Protein AF-A0A3P7FCM1-F1 (afdb_monomer_lite)

InterPro domains:
  IPR008565 TtsA-like, Glycoside hydrolase family 108 domain [PF05838] (323-351)
  IPR023346 Lysozyme-like domain superfamily [SSF53955] (318-353)

Secondary structure (DSSP, 8-state):
-GGGGT----SBPPPB---EEE---PEEEETTEEEE-GGGPPB--TT--SSS-----EETT--B-EE-SSTT--EEEEEEE-TTHHHHS--EEEEEEE-SSEEEEEE-TTSPEEEEE--B---S-GGGTS--TTTS----SS----TTS---GGGGGG-STT-BPP-S-EE-------SGGG-PPTT-------TT-B-TT---SHHHHHHHHT-EEE-SS--B---BSPPHHHHHHHHHHHHHHTT---SHHHHHHHHHTS-GGG----EEEEEE-------S------------TT-EEEEEEEE-TTS-EEEPPHHHH--S------TT--S-EEETTEEEE--------

Sequence (353 aa):
MSYILGYRPQVSYASNVSVDLYQLIPTTISASILTPDYNYALVIPENTSLTSATTDATDSQNNKWYEVPYLAQSTIFDRVSNPTSGSDGVPYLLQLKRVPRRFVSRFLSDGTLQLEFGAGISNKTDQNILPNVDNIQLGLVPGISNLYNNYNKASVFFTQEYGLAPGNDITVRYLVGGGIASNVPSNDLTIIDKTTAYFPSGVNNILSTQIINSIASTNPSASSGGRGGDEIEEIRNNALYAYQSQLRAVTRDDYMIRALSLPSDYGSIAKVYVTQDMSRETLKTPTISTLPNVHNPLSLDMYILSYDSNKNLTNASTTLKIAEGGLSNDPNDKGGLTKYGVTLNTWIQNGYD

Foldseek 3Di:
DLVVLVDDWDQWWAWDFDKDKDFDFAWDDDPNDTDTDCLLVKDDDPPQDLDDFDFFKAFPVRDGEEEDQFLQDFWDWDWDADPCCVPQVAGTFIDIDGGLRYWYWDADPVRDIDIGFFDAPAPDAVPVQDPDCVNVPPDDPPDPPCVVPPSPPCSVVNYSGSHYDDPGDMDGTDDDDFAPVSFAAWFPSWDGDLPRMARPSRDDDPVSVVRSVRMTMTGRGTIDGGHGIDDPVRSVVVSNVSSVCVVPDDDQVSVQVVLCPDDCNRPFWDGKGKDFPDQPPPPPDPDDDDPDSPRDSQAMEMETWHADPVRDTDWRGPCSVCSDPPPPPDPPPPQFDDDPRYTYHYPPPPDPD

pLDDT: mean 73.57, std 15.74, range [30.03, 91.06]

Radius of gyration: 27.03 Å; chains: 1; bounding box: 82×67×58 Å

Organism: Wuchereria bancrofti (NCBI:txid6293)

Structure (mmCIF, N/CA/C/O backbone):
data_AF-A0A3P7FCM1-F1
#
_entry.id   AF-A0A3P7FCM1-F1
#
loop_
_atom_site.group_PDB
_atom_site.id
_atom_site.type_symbol
_atom_site.label_atom_id
_atom_site.label_alt_id
_atom_site.label_comp_id
_atom_site.label_asym_id
_atom_site.label_entity_id
_atom_site.label_seq_id
_atom_site.pdbx_PDB_ins_code
_atom_site.Cartn_x
_atom_site.Cartn_y
_atom_site.Cartn_z
_atom_site.occupancy
_atom_site.B_iso_or_equiv
_atom_site.auth_seq_id
_atom_site.auth_comp_id
_atom_site.auth_asym_id
_atom_site.auth_atom_id
_atom_site.pdbx_PDB_model_num
ATOM 1 N N . MET A 1 1 ? -9.285 6.913 22.157 1.00 55.56 1 MET A N 1
ATOM 2 C CA . MET A 1 1 ? -9.639 8.299 21.764 1.00 55.56 1 MET A CA 1
ATOM 3 C C . MET A 1 1 ? -9.023 8.715 20.430 1.00 55.56 1 MET A C 1
ATOM 5 O O . MET A 1 1 ? -9.741 9.313 19.646 1.00 55.56 1 MET A O 1
ATOM 9 N N . SER A 1 2 ? -7.760 8.386 20.124 1.00 56.06 2 SER A N 1
ATOM 10 C CA . SER A 1 2 ? -7.102 8.734 18.843 1.00 56.06 2 SER A CA 1
ATOM 11 C C . SER A 1 2 ? -7.888 8.330 17.588 1.00 56.06 2 SER A C 1
ATOM 13 O O . SER A 1 2 ? -8.026 9.139 16.677 1.00 56.06 2 SER A O 1
ATOM 15 N N . TYR A 1 3 ? -8.491 7.137 17.577 1.00 60.66 3 TYR A N 1
ATOM 16 C CA . TYR A 1 3 ? -9.300 6.663 16.446 1.00 60.66 3 TYR A CA 1
ATOM 17 C C . TYR A 1 3 ? -10.507 7.556 16.121 1.00 60.66 3 TYR A C 1
ATOM 19 O O . TYR A 1 3 ? -10.850 7.709 14.954 1.00 60.66 3 TYR A O 1
ATOM 27 N N . ILE A 1 4 ? -11.125 8.183 17.129 1.00 63.22 4 ILE A N 1
ATOM 28 C CA . ILE A 1 4 ? -12.257 9.111 16.933 1.00 63.22 4 ILE A CA 1
ATOM 29 C C . ILE A 1 4 ? -11.787 10.376 16.205 1.00 63.22 4 ILE A C 1
ATOM 31 O O . ILE A 1 4 ? -12.533 10.974 15.438 1.00 63.22 4 ILE A O 1
ATOM 35 N N . LEU A 1 5 ? -10.526 10.749 16.416 1.00 66.25 5 LEU A N 1
ATOM 36 C CA . LEU A 1 5 ? -9.873 11.883 15.775 1.00 66.25 5 LEU A CA 1
ATOM 37 C C . LEU A 1 5 ? -9.285 11.527 14.397 1.00 66.25 5 LEU A C 1
ATOM 39 O O . LEU A 1 5 ? -8.609 12.347 13.788 1.00 66.25 5 LEU A O 1
ATOM 43 N N . GLY A 1 6 ? -9.525 10.310 13.896 1.00 69.75 6 GLY A N 1
ATOM 44 C CA . GLY A 1 6 ? -9.039 9.854 12.593 1.00 69.75 6 GLY A CA 1
ATOM 45 C C . GLY A 1 6 ? -7.573 9.409 12.569 1.00 69.75 6 GLY A C 1
ATOM 46 O O . GLY A 1 6 ? -7.084 9.026 11.508 1.00 69.75 6 GLY A O 1
ATOM 47 N N . TYR A 1 7 ? -6.871 9.406 13.708 1.00 78.25 7 TYR A N 1
ATOM 48 C CA . TYR A 1 7 ? -5.492 8.918 13.792 1.00 78.25 7 TYR A CA 1
ATOM 49 C C . TYR A 1 7 ? -5.447 7.442 14.184 1.00 78.25 7 TYR A C 1
ATOM 51 O O . TYR A 1 7 ? -5.963 7.052 15.236 1.00 78.25 7 TYR A O 1
ATOM 59 N N . ARG A 1 8 ? -4.795 6.629 13.347 1.00 76.69 8 ARG A N 1
ATOM 60 C CA . ARG A 1 8 ? -4.447 5.239 13.661 1.00 76.69 8 ARG A CA 1
ATOM 61 C C . ARG A 1 8 ? -3.030 5.228 14.262 1.00 76.69 8 ARG A C 1
ATOM 63 O O . ARG A 1 8 ? -2.082 5.409 13.501 1.00 76.69 8 ARG A O 1
ATOM 70 N N . PRO A 1 9 ? -2.868 5.074 15.590 1.00 75.56 9 PRO A N 1
ATOM 71 C CA . PRO A 1 9 ? -1.547 5.034 16.212 1.00 75.56 9 PRO A CA 1
ATOM 72 C C . PRO A 1 9 ? -0.752 3.823 15.731 1.00 75.56 9 PRO A C 1
ATOM 74 O O . PRO A 1 9 ? -1.310 2.737 15.554 1.00 75.56 9 PRO A O 1
ATOM 77 N N . GLN A 1 10 ? 0.554 4.008 15.552 1.00 78.44 10 GLN A N 1
ATOM 78 C CA . GLN A 1 10 ? 1.447 2.901 15.230 1.00 78.44 10 GLN A CA 1
ATOM 79 C C . GLN A 1 10 ? 1.839 2.172 16.518 1.00 78.44 10 GLN A C 1
ATOM 81 O O . GLN A 1 10 ? 2.237 2.793 17.502 1.00 78.44 10 GLN A O 1
ATOM 86 N N . VAL A 1 11 ? 1.713 0.842 16.519 1.00 77.06 11 VAL A N 1
ATOM 87 C CA . VAL A 1 11 ? 2.069 -0.007 17.675 1.00 77.06 11 VAL A CA 1
ATOM 88 C C . VAL A 1 11 ? 3.558 -0.358 17.714 1.00 77.06 11 VAL A C 1
ATOM 90 O O . VAL A 1 11 ? 4.092 -0.686 18.771 1.00 77.06 11 VAL A O 1
ATOM 93 N N . SER A 1 12 ? 4.231 -0.277 16.568 1.00 83.81 12 SER A N 1
ATOM 94 C CA . SER A 1 12 ? 5.653 -0.562 16.407 1.00 83.81 12 SER A CA 1
ATOM 95 C C . SER A 1 12 ? 6.149 -0.010 15.079 1.00 83.81 12 SER A C 1
ATOM 97 O O . SER A 1 12 ? 5.445 -0.101 14.074 1.00 83.81 12 SER A O 1
ATOM 99 N N . TYR A 1 13 ? 7.388 0.463 15.060 1.00 84.94 13 TYR A N 1
ATOM 100 C CA . TYR A 1 13 ? 8.091 0.839 13.841 1.00 84.94 13 TYR A CA 1
ATOM 101 C C . TYR A 1 13 ? 8.943 -0.331 13.355 1.00 84.94 13 TYR A C 1
ATOM 103 O O . TYR A 1 13 ? 9.610 -1.004 14.150 1.00 84.94 13 TYR A O 1
ATOM 111 N N . ALA A 1 14 ? 8.904 -0.578 12.047 1.00 84.25 14 ALA A N 1
ATOM 112 C CA . ALA A 1 14 ? 9.775 -1.544 11.397 1.00 84.25 14 ALA A CA 1
ATOM 113 C C . ALA A 1 14 ? 11.168 -0.941 11.187 1.00 84.25 14 ALA A C 1
ATOM 115 O O . ALA A 1 14 ? 11.306 0.239 10.865 1.00 84.25 14 ALA A O 1
ATOM 116 N N . SER A 1 15 ? 12.196 -1.766 11.354 1.00 83.81 15 SER A N 1
ATOM 117 C CA . SER A 1 15 ? 13.560 -1.400 10.999 1.00 83.81 15 SER A CA 1
ATOM 118 C C . SER A 1 15 ? 13.802 -1.592 9.498 1.00 83.81 15 SER A C 1
ATOM 120 O O . SER A 1 15 ? 13.240 -2.506 8.893 1.00 83.81 15 SER A O 1
ATOM 122 N N . ASN A 1 16 ? 14.632 -0.740 8.893 1.00 86.12 16 ASN A N 1
ATOM 123 C CA . ASN A 1 16 ? 15.048 -0.858 7.499 1.00 86.12 16 ASN A CA 1
ATOM 124 C C . ASN A 1 16 ? 16.559 -1.102 7.380 1.00 86.12 16 ASN A C 1
ATOM 126 O O . ASN A 1 16 ? 17.372 -0.493 8.081 1.00 86.12 16 ASN A O 1
ATOM 130 N N . VAL A 1 17 ? 16.934 -1.976 6.444 1.00 87.31 17 VAL A N 1
ATOM 131 C CA . VAL A 1 17 ? 18.327 -2.274 6.101 1.00 87.31 17 VAL A CA 1
ATOM 132 C C . VAL A 1 17 ? 18.420 -2.770 4.663 1.00 87.31 17 VAL A C 1
ATOM 134 O O . VAL A 1 17 ? 17.497 -3.414 4.165 1.00 87.31 17 VAL A O 1
ATOM 137 N N . SER A 1 18 ? 19.529 -2.460 3.991 1.00 84.75 18 SER A N 1
ATOM 138 C CA . SER A 1 18 ? 19.847 -3.078 2.703 1.00 84.75 18 SER A CA 1
ATOM 139 C C . SER A 1 18 ? 20.382 -4.483 2.949 1.00 84.75 18 SER A C 1
ATOM 141 O O . SER A 1 18 ? 21.300 -4.660 3.751 1.00 84.75 18 SER A O 1
ATOM 143 N N . VAL A 1 19 ? 19.815 -5.465 2.256 1.00 84.31 19 VAL A N 1
ATOM 144 C CA . VAL A 1 19 ? 20.269 -6.856 2.295 1.00 84.31 19 VAL A CA 1
ATOM 145 C C . VAL A 1 19 ? 20.865 -7.197 0.942 1.00 84.31 19 VAL A C 1
ATOM 147 O O . VAL A 1 19 ? 20.216 -7.028 -0.089 1.00 84.31 19 VAL A O 1
ATOM 150 N N . ASP A 1 20 ? 22.092 -7.695 0.969 1.00 86.50 20 ASP A N 1
ATOM 151 C CA . ASP A 1 20 ? 22.785 -8.198 -0.201 1.00 86.50 20 ASP A CA 1
ATOM 152 C C . ASP A 1 20 ? 22.495 -9.691 -0.342 1.00 86.50 20 ASP A C 1
ATOM 154 O O . ASP A 1 20 ? 22.557 -10.459 0.623 1.00 86.50 20 ASP A O 1
ATOM 158 N N . LEU A 1 21 ? 22.172 -10.096 -1.567 1.00 85.25 21 LEU A N 1
ATOM 159 C CA . LEU A 1 21 ? 21.845 -11.469 -1.921 1.00 85.25 21 LEU A CA 1
ATOM 160 C C . LEU A 1 21 ? 22.890 -11.998 -2.891 1.00 85.25 21 LEU A C 1
ATOM 162 O O . LEU A 1 21 ? 23.151 -11.396 -3.933 1.00 85.25 21 LEU A O 1
ATOM 166 N N . TYR A 1 22 ? 23.455 -13.151 -2.559 1.00 86.94 22 TYR A N 1
ATOM 167 C CA . TYR A 1 22 ? 24.425 -13.843 -3.393 1.00 86.94 22 TYR A CA 1
ATOM 168 C C . TYR A 1 22 ? 23.839 -15.160 -3.871 1.00 86.94 22 TYR A C 1
ATOM 170 O O . TYR A 1 22 ? 23.218 -15.888 -3.101 1.00 86.94 22 TYR A O 1
ATOM 178 N N . GLN A 1 23 ? 24.065 -15.476 -5.141 1.00 85.94 23 GLN A N 1
ATOM 179 C CA . GLN A 1 23 ? 23.664 -16.728 -5.769 1.00 85.94 23 GLN A CA 1
ATOM 180 C C . GLN A 1 23 ? 24.763 -17.178 -6.733 1.00 85.94 23 GLN A C 1
ATOM 182 O O . GLN A 1 23 ? 25.381 -16.356 -7.410 1.00 85.94 23 GLN A O 1
ATOM 187 N N . LEU A 1 24 ? 24.984 -18.489 -6.824 1.00 86.75 24 LEU A N 1
ATOM 188 C CA . LEU A 1 24 ? 25.809 -19.065 -7.879 1.00 86.75 24 LEU A CA 1
ATOM 189 C C . LEU A 1 24 ? 24.976 -19.240 -9.153 1.00 86.75 24 LEU A C 1
ATOM 191 O O . LEU A 1 24 ? 23.904 -19.842 -9.118 1.00 86.75 24 LEU A O 1
ATOM 195 N N . ILE A 1 25 ? 25.493 -18.744 -10.277 1.00 85.81 25 ILE A N 1
ATOM 196 C CA . ILE A 1 25 ? 24.879 -18.878 -11.604 1.00 85.81 25 ILE A CA 1
ATOM 197 C C . ILE A 1 25 ? 25.781 -19.782 -12.463 1.00 85.81 25 ILE A C 1
ATOM 199 O O . ILE A 1 25 ? 26.992 -19.545 -12.516 1.00 85.81 25 ILE A O 1
ATOM 203 N N . PRO A 1 26 ? 25.238 -20.822 -13.125 1.00 85.12 26 PRO A N 1
ATOM 204 C CA . PRO A 1 26 ? 26.012 -21.690 -14.002 1.00 85.12 26 PRO A CA 1
ATOM 205 C C . PRO A 1 26 ? 26.427 -20.956 -15.283 1.00 85.12 26 PRO A C 1
ATOM 207 O O . PRO A 1 26 ? 25.837 -19.950 -15.673 1.00 85.12 26 PRO A O 1
ATOM 210 N N . THR A 1 27 ? 27.446 -21.469 -15.966 1.00 84.44 27 THR A N 1
ATOM 211 C CA . THR A 1 27 ? 27.884 -20.945 -17.263 1.00 84.44 27 THR A CA 1
ATOM 212 C C . THR A 1 27 ? 27.277 -21.748 -18.409 1.00 84.44 27 THR A C 1
ATOM 214 O O . THR A 1 27 ? 27.209 -22.975 -18.370 1.00 84.44 27 THR A O 1
ATOM 217 N N . THR A 1 28 ? 26.864 -21.048 -19.463 1.00 82.56 28 THR A N 1
ATOM 218 C CA . THR A 1 28 ? 26.579 -21.629 -20.777 1.00 82.56 28 THR A CA 1
ATOM 219 C C . THR A 1 28 ? 27.763 -21.378 -21.700 1.00 82.56 28 THR A C 1
ATOM 221 O O . THR A 1 28 ? 28.418 -20.336 -21.636 1.00 82.56 28 THR A O 1
ATOM 224 N N . ILE A 1 29 ? 28.064 -22.359 -22.552 1.00 81.12 29 ILE A N 1
ATOM 225 C CA . ILE A 1 29 ? 29.096 -22.227 -23.580 1.00 81.12 29 ILE A CA 1
ATOM 226 C C . ILE A 1 29 ? 28.391 -21.889 -24.888 1.00 81.12 29 ILE A C 1
ATOM 228 O O . ILE A 1 29 ? 27.720 -22.738 -25.472 1.00 81.12 29 ILE A O 1
ATOM 232 N N . SER A 1 30 ? 28.579 -20.659 -25.359 1.00 77.25 30 SER A N 1
ATOM 233 C CA . SER A 1 30 ? 28.210 -20.253 -26.713 1.00 77.25 30 SER A CA 1
ATOM 234 C C . SER A 1 30 ? 29.463 -19.749 -27.425 1.00 77.25 30 SER A C 1
ATOM 236 O O . SER A 1 30 ? 30.173 -18.892 -26.906 1.00 77.25 30 SER A O 1
ATOM 238 N N . ALA A 1 31 ? 29.782 -20.330 -28.586 1.00 77.50 31 ALA A N 1
ATOM 239 C CA . ALA A 1 31 ? 30.955 -19.976 -29.397 1.00 77.50 31 ALA A CA 1
ATOM 240 C C . ALA A 1 31 ? 32.296 -19.913 -28.620 1.00 77.50 31 ALA A C 1
ATOM 242 O O . ALA A 1 31 ? 33.082 -18.987 -28.799 1.00 77.50 31 ALA A O 1
ATOM 243 N N . SER A 1 32 ? 32.566 -20.899 -27.752 1.00 76.44 32 SER A N 1
ATOM 244 C CA . SER A 1 32 ? 33.777 -20.981 -26.904 1.00 76.44 32 SER A CA 1
ATOM 245 C C . SER A 1 32 ? 33.963 -19.839 -25.893 1.00 76.44 32 SER A C 1
ATOM 247 O O . SER A 1 32 ? 35.014 -19.751 -25.260 1.00 76.44 32 SER A O 1
ATOM 249 N N . ILE A 1 33 ? 32.948 -18.994 -25.696 1.00 85.50 33 ILE A N 1
ATOM 250 C CA . ILE A 1 33 ? 32.909 -17.985 -24.639 1.00 85.50 33 ILE A CA 1
ATOM 251 C C . ILE A 1 33 ? 32.007 -18.507 -23.521 1.00 85.50 33 ILE A C 1
ATOM 253 O O . ILE A 1 33 ? 30.896 -18.984 -23.760 1.00 85.50 33 ILE A O 1
ATOM 257 N N . LEU A 1 34 ? 32.511 -18.431 -22.289 1.00 83.31 34 LEU A N 1
ATOM 258 C CA . LEU A 1 34 ? 31.747 -18.736 -21.086 1.00 83.31 34 LEU A CA 1
ATOM 259 C C . LEU A 1 34 ? 30.894 -17.518 -20.735 1.00 83.31 34 LEU A C 1
ATOM 261 O O . LEU A 1 34 ? 31.416 -16.504 -20.274 1.00 83.31 34 LEU A O 1
ATOM 265 N N . THR A 1 35 ? 29.588 -17.622 -20.951 1.00 83.94 35 THR A N 1
ATOM 266 C CA . THR A 1 35 ? 28.617 -16.597 -20.560 1.00 83.94 35 THR A CA 1
ATOM 267 C C . THR A 1 35 ? 27.764 -17.110 -19.400 1.00 83.94 35 THR A C 1
ATOM 269 O O . THR A 1 35 ? 27.333 -18.264 -19.448 1.00 83.94 35 THR A O 1
ATOM 272 N N . PRO A 1 36 ? 27.500 -16.313 -18.350 1.00 84.31 36 PRO A N 1
ATOM 273 C CA . PRO A 1 36 ? 26.565 -16.706 -17.297 1.00 84.31 36 PRO A CA 1
ATOM 274 C C . PRO A 1 36 ? 25.178 -17.020 -17.870 1.00 84.31 36 PRO A C 1
ATOM 276 O O . PRO A 1 36 ? 24.664 -16.277 -18.708 1.00 84.31 36 PRO A O 1
ATOM 279 N N . ASP A 1 37 ? 24.574 -18.118 -17.426 1.00 84.44 37 ASP A N 1
ATOM 280 C CA . ASP A 1 37 ? 23.232 -18.523 -17.835 1.00 84.44 37 ASP A CA 1
ATOM 281 C C . ASP A 1 37 ? 22.167 -17.893 -16.936 1.00 84.44 37 ASP A C 1
ATOM 283 O O . ASP A 1 37 ? 21.817 -18.410 -15.872 1.00 84.44 37 ASP A O 1
ATOM 287 N N . TYR A 1 38 ? 21.612 -16.774 -17.392 1.00 82.31 38 TYR A N 1
ATOM 288 C CA . TYR A 1 38 ? 20.561 -16.062 -16.671 1.00 82.31 38 TYR A CA 1
ATOM 289 C C . TYR A 1 38 ? 19.214 -16.800 -16.634 1.00 82.31 38 TYR A C 1
ATOM 291 O O . TYR A 1 38 ? 18.323 -16.366 -15.909 1.00 82.31 38 TYR A O 1
ATOM 299 N N . ASN A 1 39 ? 19.048 -17.946 -17.310 1.00 79.44 39 ASN A N 1
ATOM 300 C CA . ASN A 1 39 ? 17.853 -18.779 -17.117 1.00 79.44 39 ASN A CA 1
ATOM 301 C C . ASN A 1 39 ? 17.757 -19.346 -15.694 1.00 79.44 39 ASN A C 1
ATOM 303 O O . ASN A 1 39 ? 16.664 -19.711 -15.254 1.00 79.44 39 ASN A O 1
ATOM 307 N N . TYR A 1 40 ? 18.890 -19.399 -14.988 1.00 81.19 40 TYR A N 1
ATOM 308 C CA . TYR A 1 40 ? 19.004 -19.775 -13.582 1.00 81.19 40 TYR A CA 1
ATOM 309 C C . TYR A 1 40 ? 19.139 -18.563 -12.648 1.00 81.19 40 TYR A C 1
ATOM 311 O O . TYR A 1 40 ? 19.470 -18.729 -11.475 1.00 81.19 40 TYR A O 1
ATOM 319 N N . ALA A 1 41 ? 18.889 -17.345 -13.136 1.00 80.62 41 ALA A N 1
ATOM 320 C CA . ALA A 1 41 ? 18.720 -16.202 -12.252 1.00 80.62 41 ALA A CA 1
ATOM 321 C C . ALA A 1 41 ? 17.386 -16.358 -11.517 1.00 80.62 41 ALA A C 1
ATOM 323 O O . ALA A 1 41 ? 16.316 -16.427 -12.129 1.00 80.62 41 ALA A O 1
ATOM 324 N N . LEU A 1 42 ? 17.454 -16.470 -10.196 1.00 80.44 42 LEU A N 1
ATOM 325 C CA . LEU A 1 42 ? 16.271 -16.639 -9.371 1.00 80.44 42 LEU A CA 1
ATOM 326 C C . LEU A 1 42 ? 15.578 -15.300 -9.147 1.00 80.44 42 LEU A C 1
ATOM 328 O O . LEU A 1 42 ? 16.222 -14.299 -8.835 1.00 80.44 42 LEU A O 1
ATOM 332 N N . VAL A 1 43 ? 14.252 -15.308 -9.232 1.00 77.94 43 VAL A N 1
ATOM 333 C CA . VAL A 1 43 ? 13.436 -14.170 -8.820 1.00 77.94 43 VAL A CA 1
ATOM 334 C C . VAL A 1 43 ? 12.932 -14.433 -7.410 1.00 77.94 43 VAL A C 1
ATOM 336 O O . VAL A 1 43 ? 12.219 -15.404 -7.150 1.00 77.94 43 VAL A O 1
ATOM 339 N N . ILE A 1 44 ? 13.319 -13.547 -6.496 1.00 74.38 44 ILE A N 1
ATOM 340 C CA . ILE A 1 44 ? 12.779 -13.495 -5.142 1.00 74.38 44 ILE A CA 1
ATOM 341 C C . ILE A 1 44 ? 11.670 -12.440 -5.164 1.00 74.38 44 ILE A C 1
ATOM 343 O O . ILE A 1 44 ? 11.969 -11.266 -5.395 1.00 74.38 44 ILE A O 1
ATOM 347 N N . PRO A 1 45 ? 10.393 -12.827 -5.001 1.00 67.25 45 PRO A N 1
ATOM 348 C CA . PRO A 1 45 ? 9.299 -11.869 -5.049 1.00 67.25 45 PRO A CA 1
ATOM 349 C C . PRO A 1 45 ? 9.394 -10.849 -3.908 1.00 67.25 45 PRO A C 1
ATOM 351 O O . PRO A 1 45 ? 9.935 -11.132 -2.833 1.00 67.25 45 PRO A O 1
ATOM 354 N N . GLU A 1 46 ? 8.820 -9.666 -4.126 1.00 62.88 46 GLU A N 1
ATOM 355 C CA . GLU A 1 46 ? 8.589 -8.695 -3.057 1.00 62.88 46 GLU A CA 1
ATOM 356 C C . GLU A 1 46 ? 7.824 -9.344 -1.892 1.00 62.88 46 GLU A C 1
ATOM 358 O O . GLU A 1 46 ? 6.993 -10.233 -2.090 1.00 62.88 46 GLU A O 1
ATOM 363 N N . ASN A 1 47 ? 8.115 -8.918 -0.661 1.00 58.91 47 ASN A N 1
ATOM 364 C CA . ASN A 1 47 ? 7.561 -9.507 0.565 1.00 58.91 47 ASN A CA 1
ATOM 365 C C . ASN A 1 47 ? 7.919 -10.986 0.799 1.00 58.91 47 ASN A C 1
ATOM 367 O O . ASN A 1 47 ? 7.282 -11.638 1.636 1.00 58.91 47 ASN A O 1
ATOM 371 N N . THR A 1 48 ? 8.933 -11.521 0.103 1.00 61.12 48 THR A N 1
ATOM 372 C CA . THR A 1 48 ? 9.572 -12.765 0.543 1.00 61.12 48 THR A CA 1
ATOM 373 C C . THR A 1 48 ? 10.110 -12.535 1.942 1.00 61.12 48 THR A C 1
ATOM 375 O O . THR A 1 48 ? 10.916 -11.633 2.174 1.00 61.12 48 THR A O 1
ATOM 378 N N . SER A 1 49 ? 9.613 -13.316 2.895 1.00 55.56 49 SER A N 1
ATOM 379 C CA . SER A 1 49 ? 10.011 -13.163 4.279 1.00 55.56 49 SER A CA 1
ATOM 380 C C . SER A 1 49 ? 11.470 -13.563 4.430 1.00 55.56 49 SER A C 1
ATOM 382 O O . SER A 1 49 ? 11.814 -14.741 4.383 1.00 55.56 49 SER A O 1
ATOM 384 N N . LEU A 1 50 ? 12.320 -12.597 4.748 1.00 57.94 50 LEU A N 1
ATOM 385 C CA . LEU A 1 50 ? 13.539 -12.853 5.508 1.00 57.94 50 LEU A CA 1
ATOM 386 C C . LEU A 1 50 ? 13.113 -13.098 6.970 1.00 57.94 50 LEU A C 1
ATOM 388 O O . LEU A 1 50 ? 13.430 -12.302 7.832 1.00 57.94 50 LEU A O 1
ATOM 392 N N . THR A 1 51 ? 12.256 -14.112 7.194 1.00 43.31 51 THR A N 1
ATOM 393 C CA . THR A 1 51 ? 11.460 -14.421 8.413 1.00 43.31 51 THR A CA 1
ATOM 394 C C . THR A 1 51 ? 10.897 -13.185 9.155 1.00 43.31 51 THR A C 1
ATOM 396 O O . THR A 1 51 ? 11.621 -12.406 9.746 1.00 43.31 51 THR A O 1
ATOM 399 N N . SER A 1 52 ? 9.596 -12.910 9.223 1.00 32.41 52 SER A N 1
ATOM 400 C CA . SER A 1 52 ? 8.487 -13.768 9.643 1.00 32.41 52 SER A CA 1
ATOM 401 C C . SER A 1 52 ? 7.189 -13.303 8.962 1.00 32.41 52 SER A C 1
ATOM 403 O O . SER A 1 52 ? 6.808 -12.147 9.099 1.00 32.41 52 SER A O 1
ATOM 405 N N . ALA A 1 53 ? 6.533 -14.233 8.260 1.00 31.36 53 ALA A N 1
ATOM 406 C CA . ALA A 1 53 ? 5.119 -14.269 7.858 1.00 31.36 53 ALA A CA 1
ATOM 407 C C . ALA A 1 53 ? 4.502 -13.060 7.104 1.00 31.36 53 ALA A C 1
ATOM 409 O O . ALA A 1 53 ? 4.188 -12.017 7.662 1.00 31.36 53 ALA A O 1
ATOM 410 N N . THR A 1 54 ? 4.221 -13.294 5.818 1.00 30.12 54 THR A N 1
ATOM 411 C CA . THR A 1 54 ? 3.612 -12.401 4.810 1.00 30.12 54 THR A CA 1
ATOM 412 C C . THR A 1 54 ? 2.068 -12.306 4.924 1.00 30.12 54 THR A C 1
ATOM 414 O O . THR A 1 54 ? 1.431 -13.265 5.364 1.00 30.12 54 THR A O 1
ATOM 417 N N . THR A 1 55 ? 1.448 -11.225 4.421 1.00 41.25 55 THR A N 1
ATOM 418 C CA . THR A 1 55 ? -0.001 -10.879 4.498 1.00 41.25 55 THR A CA 1
ATOM 419 C C . THR A 1 55 ? -0.842 -11.273 3.275 1.00 41.25 55 THR A C 1
ATOM 421 O O . THR A 1 55 ? -0.421 -11.064 2.145 1.00 41.25 55 THR A O 1
ATOM 424 N N . ASP A 1 56 ? -2.049 -11.789 3.525 1.00 50.53 56 ASP A N 1
ATOM 425 C CA . ASP A 1 56 ? -3.287 -11.716 2.724 1.00 50.53 56 ASP A CA 1
ATOM 426 C C . ASP A 1 56 ? -4.397 -12.522 3.440 1.00 50.53 56 ASP A C 1
ATOM 428 O O . ASP A 1 56 ? -4.121 -13.561 4.036 1.00 50.53 56 ASP A O 1
ATOM 432 N N . ALA A 1 57 ? -5.658 -12.085 3.395 1.00 50.53 57 ALA A N 1
ATOM 433 C CA . ALA A 1 57 ? -6.779 -12.877 3.912 1.00 50.53 57 ALA A CA 1
ATOM 434 C C . ALA A 1 57 ? -7.424 -13.704 2.789 1.00 50.53 57 ALA A C 1
ATOM 436 O O . ALA A 1 57 ? -7.859 -13.151 1.772 1.00 50.53 57 ALA A O 1
ATOM 437 N N . THR A 1 58 ? -7.519 -15.020 2.985 1.00 56.53 58 THR A N 1
ATOM 438 C CA . THR A 1 58 ? -8.207 -15.941 2.070 1.00 56.53 58 THR A CA 1
ATOM 439 C C . THR A 1 58 ? -9.196 -16.812 2.833 1.00 56.53 58 THR A C 1
ATOM 441 O O . THR A 1 58 ? -8.905 -17.316 3.915 1.00 56.53 58 THR A O 1
ATOM 444 N N . ASP A 1 59 ? -10.376 -17.001 2.255 1.00 55.75 59 ASP A N 1
ATOM 445 C CA . ASP A 1 59 ? -11.347 -18.001 2.711 1.00 55.75 59 ASP A CA 1
ATOM 446 C C . ASP A 1 59 ? -10.951 -19.402 2.195 1.00 55.75 59 ASP A C 1
ATOM 448 O O . ASP A 1 59 ? -10.225 -19.521 1.208 1.00 55.75 59 ASP A O 1
ATOM 452 N N . SER A 1 60 ? -11.493 -20.454 2.806 1.00 63.47 60 SER A N 1
ATOM 453 C CA . SER A 1 60 ? -11.503 -21.860 2.362 1.00 63.47 60 SER A CA 1
ATOM 454 C C . SER A 1 60 ? -11.779 -22.077 0.862 1.00 63.47 60 SER A C 1
ATOM 456 O O . SER A 1 60 ? -11.324 -23.055 0.275 1.00 63.47 60 SER A O 1
ATOM 458 N N . GLN A 1 61 ? -12.510 -21.157 0.223 1.00 68.12 61 GLN A N 1
ATOM 459 C CA . GLN A 1 61 ? -12.830 -21.175 -1.211 1.00 68.12 61 GLN A CA 1
ATOM 460 C C . GLN A 1 61 ? -11.825 -20.384 -2.076 1.00 68.12 61 GLN A C 1
ATOM 462 O O . GLN A 1 61 ? -12.121 -20.075 -3.229 1.00 68.12 61 GLN A O 1
ATOM 467 N N . ASN A 1 62 ? -10.673 -19.990 -1.523 1.00 70.06 62 ASN A N 1
ATOM 468 C CA . ASN A 1 62 ? -9.672 -19.109 -2.142 1.00 70.06 62 ASN A CA 1
ATOM 469 C C . ASN A 1 62 ? -10.207 -17.727 -2.564 1.00 70.06 62 ASN A C 1
ATOM 471 O O . ASN A 1 62 ? -9.613 -17.037 -3.393 1.00 70.06 62 ASN A O 1
ATOM 475 N N . ASN A 1 63 ? -11.321 -17.284 -1.975 1.00 81.06 63 ASN A N 1
ATOM 476 C CA . ASN A 1 63 ? -11.828 -15.934 -2.185 1.00 81.06 63 ASN A CA 1
ATOM 477 C C . ASN A 1 63 ? -10.977 -14.931 -1.395 1.00 81.06 63 ASN A C 1
ATOM 479 O O . ASN A 1 63 ? -10.834 -15.065 -0.177 1.00 81.06 63 ASN A O 1
ATOM 483 N N . LYS A 1 64 ? -10.460 -13.905 -2.082 1.00 82.62 64 LYS A N 1
ATOM 484 C CA . LYS A 1 64 ? -9.719 -12.801 -1.460 1.00 82.62 64 LYS A CA 1
ATOM 485 C C . LYS A 1 64 ? -10.679 -11.765 -0.875 1.00 82.62 64 LYS A C 1
ATOM 487 O O . LYS A 1 64 ? -11.629 -11.343 -1.542 1.00 82.62 64 LYS A O 1
ATOM 492 N N . TRP A 1 65 ? -10.405 -11.364 0.361 1.00 87.44 65 TRP A N 1
ATOM 493 C CA . TRP A 1 65 ? -11.110 -10.295 1.062 1.00 87.44 65 TRP A CA 1
ATOM 494 C C . TRP A 1 65 ? -10.250 -9.037 1.089 1.00 87.44 65 TRP A C 1
ATOM 496 O O . TRP A 1 65 ? -9.039 -9.117 1.288 1.00 87.44 65 TRP A O 1
ATOM 506 N N . TYR A 1 66 ? -10.878 -7.882 0.886 1.00 87.75 66 TYR A N 1
ATOM 507 C CA . TYR A 1 66 ? -10.177 -6.603 0.802 1.00 87.75 66 TYR A CA 1
ATOM 508 C C . TYR A 1 66 ? -10.504 -5.714 2.001 1.00 87.75 66 TYR A C 1
ATOM 510 O O . TYR A 1 66 ? -11.673 -5.557 2.360 1.00 87.75 66 TYR A O 1
ATOM 518 N N . GLU A 1 67 ? -9.478 -5.113 2.602 1.00 86.00 67 GLU A N 1
ATOM 519 C CA . GLU A 1 67 ? -9.681 -4.081 3.615 1.00 86.00 67 GLU A CA 1
ATOM 520 C C . GLU A 1 67 ? -10.186 -2.800 2.944 1.00 86.00 67 GLU A C 1
ATOM 522 O O . GLU A 1 67 ? -9.641 -2.346 1.935 1.00 86.00 67 GLU A O 1
ATOM 527 N N . VAL A 1 68 ? -11.230 -2.212 3.518 1.00 87.38 68 VAL A N 1
ATOM 528 C CA . VAL A 1 68 ? -11.748 -0.901 3.128 1.00 87.38 68 VAL A CA 1
ATOM 529 C C . VAL A 1 68 ? -11.803 0.031 4.343 1.00 87.38 68 VAL A C 1
ATOM 531 O O . VAL A 1 68 ? -11.966 -0.438 5.470 1.00 87.38 68 VAL A O 1
ATOM 534 N N . PRO A 1 69 ? -11.716 1.361 4.153 1.00 85.25 69 PRO A N 1
ATOM 535 C CA . PRO A 1 69 ? -11.855 2.324 5.247 1.00 85.25 69 PRO A CA 1
ATOM 536 C C . PRO A 1 69 ? -13.220 2.262 5.945 1.00 85.25 69 PRO A C 1
ATOM 538 O O . PRO A 1 69 ? -13.306 2.437 7.158 1.00 85.25 69 PRO A O 1
ATOM 541 N N . TYR A 1 70 ? -14.286 2.027 5.179 1.00 89.50 70 TYR A N 1
ATOM 542 C CA . TYR A 1 70 ? -15.652 1.878 5.673 1.00 89.50 70 TYR A CA 1
ATOM 543 C C . TYR A 1 70 ? -16.460 0.971 4.744 1.00 89.50 70 TYR A C 1
ATOM 545 O O . TYR A 1 70 ? -16.253 0.953 3.529 1.00 89.50 70 TYR A O 1
ATOM 553 N N . LEU A 1 71 ? -17.429 0.247 5.308 1.00 90.25 71 LEU A N 1
ATOM 554 C CA . LEU A 1 71 ? -18.200 -0.748 4.565 1.00 90.25 71 LEU A CA 1
ATOM 555 C C . LEU A 1 71 ? -19.031 -0.162 3.421 1.00 90.25 71 LEU A C 1
ATOM 557 O O . LEU A 1 71 ? -19.353 -0.908 2.516 1.00 90.25 71 LEU A O 1
ATOM 561 N N . ALA A 1 72 ? -19.352 1.132 3.383 1.00 88.75 72 ALA A N 1
ATOM 562 C CA . ALA A 1 72 ? -20.059 1.728 2.239 1.00 88.75 72 ALA A CA 1
ATOM 563 C C . ALA A 1 72 ? -19.190 1.876 0.967 1.00 88.75 72 ALA A C 1
ATOM 565 O O . ALA A 1 72 ? -19.728 2.086 -0.116 1.00 88.75 72 ALA A O 1
ATOM 566 N N . GLN A 1 73 ? -17.859 1.761 1.060 1.00 90.12 73 GLN A N 1
ATOM 567 C CA . GLN A 1 73 ? -16.986 1.874 -0.109 1.00 90.12 73 GLN A CA 1
ATOM 568 C C . GLN A 1 73 ? -16.976 0.569 -0.914 1.00 90.12 73 GLN A C 1
ATOM 570 O O . GLN A 1 73 ? -16.464 -0.449 -0.452 1.00 90.12 73 GLN A O 1
ATOM 575 N N . SER A 1 74 ? -17.514 0.601 -2.137 1.00 87.69 74 SER A N 1
ATOM 576 C CA . SER A 1 74 ? -17.697 -0.599 -2.965 1.00 87.69 74 SER A CA 1
ATOM 577 C C . SER A 1 74 ? -16.581 -0.906 -3.956 1.00 87.69 74 SER A C 1
ATOM 579 O O . SER A 1 74 ? -16.552 -2.005 -4.521 1.00 87.69 74 SER A O 1
ATOM 581 N N . THR A 1 75 ? -15.639 0.018 -4.132 1.00 89.62 75 THR A N 1
ATOM 582 C CA . THR A 1 75 ? -14.515 -0.121 -5.058 1.00 89.62 75 THR A CA 1
ATOM 583 C C . THR A 1 75 ? -13.186 0.197 -4.390 1.00 89.62 75 THR A C 1
ATOM 585 O O . THR A 1 75 ? -13.079 1.142 -3.605 1.00 89.62 75 THR A O 1
ATOM 588 N N . ILE A 1 76 ? -12.163 -0.559 -4.766 1.00 88.94 76 ILE A N 1
ATOM 589 C CA . ILE A 1 76 ? -10.759 -0.281 -4.459 1.00 88.94 76 ILE A CA 1
ATOM 590 C C . ILE A 1 76 ? -10.005 -0.029 -5.758 1.00 88.94 76 ILE A C 1
ATOM 592 O O . ILE A 1 76 ? -10.498 -0.353 -6.839 1.00 88.94 76 ILE A O 1
ATOM 596 N N . PHE A 1 77 ? -8.802 0.512 -5.647 1.00 86.69 77 PHE A N 1
ATOM 597 C CA . PHE A 1 77 ? -7.890 0.564 -6.776 1.00 86.69 77 PHE A CA 1
ATOM 598 C C . PHE A 1 77 ? -7.180 -0.784 -6.945 1.00 86.69 77 PHE A C 1
ATOM 600 O O . PHE A 1 77 ? -6.723 -1.376 -5.969 1.00 86.69 77 PHE A O 1
ATOM 607 N N . ASP A 1 78 ? -7.114 -1.262 -8.181 1.00 84.12 78 ASP A N 1
ATOM 608 C CA . ASP A 1 78 ? -6.359 -2.433 -8.616 1.00 84.12 78 ASP A CA 1
ATOM 609 C C . ASP A 1 78 ? -5.386 -2.005 -9.721 1.00 84.12 78 ASP A C 1
ATOM 611 O O . ASP A 1 78 ? -5.650 -1.047 -10.456 1.00 84.12 78 ASP A O 1
ATOM 615 N N . ARG A 1 79 ? -4.259 -2.710 -9.832 1.00 84.25 79 ARG A N 1
ATOM 616 C CA . ARG A 1 79 ? -3.267 -2.457 -10.882 1.00 84.25 79 ARG A CA 1
ATOM 617 C C . ARG A 1 79 ? -3.575 -3.325 -12.096 1.00 84.25 79 ARG A C 1
ATOM 619 O O . ARG A 1 79 ? -3.827 -4.521 -11.959 1.00 84.25 79 ARG A O 1
ATOM 626 N N . VAL A 1 80 ? -3.516 -2.747 -13.289 1.00 84.38 80 VAL A N 1
ATOM 627 C CA . VAL A 1 80 ? -3.673 -3.475 -14.556 1.00 84.38 80 VAL A CA 1
ATOM 628 C C . VAL A 1 80 ? -2.456 -3.234 -15.441 1.00 84.38 80 VAL A C 1
ATOM 630 O O . VAL A 1 80 ? -1.932 -2.127 -15.481 1.00 84.38 80 VAL A O 1
ATOM 633 N N . SER A 1 81 ? -1.955 -4.265 -16.119 1.00 85.94 81 SER A N 1
ATOM 634 C CA . SER A 1 81 ? -0.773 -4.132 -16.980 1.00 85.94 81 SER A CA 1
ATOM 635 C C . SER A 1 81 ? -1.018 -3.152 -18.125 1.00 85.94 81 SER A C 1
ATOM 637 O O . SER A 1 81 ? -2.044 -3.224 -18.803 1.00 85.94 81 SER A O 1
ATOM 639 N N . ASN A 1 82 ? -0.052 -2.267 -18.363 1.00 80.56 82 ASN A N 1
ATOM 640 C CA . ASN A 1 82 ? -0.112 -1.294 -19.441 1.00 80.56 82 ASN A CA 1
ATOM 641 C C . ASN A 1 82 ? 0.463 -1.875 -20.753 1.00 80.56 82 ASN A C 1
ATOM 643 O O . ASN A 1 82 ? 1.665 -2.167 -20.811 1.00 80.56 82 ASN A O 1
ATOM 647 N N . PRO A 1 83 ? -0.334 -2.005 -21.833 1.00 80.81 83 PRO A N 1
ATOM 648 C CA . PRO A 1 83 ? 0.167 -2.493 -23.118 1.00 80.81 83 PRO A CA 1
ATOM 649 C C . PRO A 1 83 ? 1.169 -1.534 -23.787 1.00 80.81 83 PRO A C 1
ATOM 651 O O . PRO A 1 83 ? 1.970 -1.986 -24.601 1.00 80.81 83 PRO A O 1
ATOM 654 N N . THR A 1 84 ? 1.165 -0.236 -23.451 1.00 77.75 84 THR A N 1
ATOM 655 C CA . THR A 1 84 ? 2.082 0.776 -24.019 1.00 77.75 84 THR A CA 1
ATOM 656 C C . THR A 1 84 ? 3.304 1.073 -23.144 1.00 77.75 84 THR A C 1
ATOM 658 O O . THR A 1 84 ? 4.072 1.985 -23.469 1.00 77.75 84 THR A O 1
ATOM 661 N N . SER A 1 85 ? 3.528 0.270 -22.095 1.00 76.19 85 SER A N 1
ATOM 662 C CA . SER A 1 85 ? 4.570 0.448 -21.064 1.00 76.19 85 SER A CA 1
ATOM 663 C C . SER A 1 85 ? 5.975 0.749 -21.598 1.00 76.19 85 SER A C 1
ATOM 665 O O . SER A 1 85 ? 6.710 1.539 -21.008 1.00 76.19 85 SER A O 1
ATOM 667 N N . GLY A 1 86 ? 6.363 0.157 -22.733 1.00 73.31 86 GLY A N 1
ATOM 668 C CA . GLY A 1 86 ? 7.684 0.381 -23.333 1.00 73.31 86 GLY A CA 1
ATOM 669 C C . GLY A 1 86 ? 7.907 1.795 -23.886 1.00 73.31 86 GLY A C 1
ATOM 670 O O . GLY A 1 86 ? 9.051 2.208 -24.042 1.00 73.31 86 GLY A O 1
ATOM 671 N N . SER A 1 87 ? 6.834 2.533 -24.185 1.00 77.19 87 SER A N 1
ATOM 672 C CA . SER A 1 87 ? 6.898 3.878 -24.779 1.00 77.19 87 SER A CA 1
ATOM 673 C C . SER A 1 87 ? 6.692 5.009 -23.773 1.00 77.19 87 SER A C 1
ATOM 675 O O . SER A 1 87 ? 7.259 6.086 -23.940 1.00 77.19 87 SER A O 1
ATOM 677 N N . ASP A 1 88 ? 5.899 4.772 -22.727 1.00 74.31 88 ASP A N 1
ATOM 678 C CA . ASP A 1 88 ? 5.512 5.784 -21.740 1.00 74.31 88 ASP A CA 1
ATOM 679 C C . ASP A 1 88 ? 6.222 5.628 -20.387 1.00 74.31 88 ASP A C 1
ATOM 681 O O . ASP A 1 88 ? 6.110 6.521 -19.540 1.00 74.31 88 ASP A O 1
ATOM 685 N N . GLY A 1 89 ? 6.956 4.526 -20.188 1.00 78.75 89 GLY A N 1
ATOM 686 C CA . GLY A 1 89 ? 7.673 4.222 -18.951 1.00 78.75 89 GLY A CA 1
ATOM 687 C C . GLY A 1 89 ? 6.759 3.874 -17.773 1.00 78.75 89 GLY A C 1
ATOM 688 O O . GLY A 1 89 ? 7.227 3.880 -16.635 1.00 78.75 89 GLY A O 1
ATOM 689 N N . VAL A 1 90 ? 5.474 3.593 -18.021 1.00 82.44 90 VAL A N 1
ATOM 690 C CA . VAL A 1 90 ? 4.477 3.261 -16.995 1.00 82.44 90 VAL A CA 1
ATOM 691 C C . VAL A 1 90 ? 4.117 1.774 -17.101 1.00 82.44 90 VAL A C 1
ATOM 693 O O . VAL A 1 90 ? 3.414 1.389 -18.036 1.00 82.44 90 VAL A O 1
ATOM 696 N N . PRO A 1 91 ? 4.568 0.907 -16.174 1.00 84.56 91 PRO A N 1
ATOM 697 C CA . PRO A 1 91 ? 4.297 -0.532 -16.247 1.00 84.56 91 PRO A CA 1
ATOM 698 C C . PRO A 1 91 ? 2.829 -0.911 -16.003 1.00 84.56 91 PRO A C 1
ATOM 700 O O . PRO A 1 91 ? 2.294 -1.783 -16.695 1.00 84.56 91 PRO A O 1
ATOM 703 N N . TYR A 1 92 ? 2.174 -0.262 -15.036 1.00 86.31 92 TYR A N 1
ATOM 704 C CA . TYR A 1 92 ? 0.795 -0.552 -14.648 1.00 86.31 92 TYR A CA 1
ATOM 705 C C . TYR A 1 92 ? -0.076 0.707 -14.649 1.00 86.31 92 TYR A C 1
ATOM 707 O O . TYR A 1 92 ? 0.380 1.798 -14.319 1.00 86.31 92 TYR A O 1
ATOM 715 N N . LEU A 1 93 ? -1.352 0.538 -14.989 1.00 84.31 93 LEU A N 1
ATOM 716 C CA . LEU A 1 93 ? -2.398 1.553 -14.891 1.00 84.31 93 LEU A CA 1
ATOM 717 C C . LEU A 1 93 ? -3.281 1.285 -13.673 1.00 84.31 93 LEU A C 1
ATOM 719 O O . LEU A 1 93 ? -3.391 0.148 -13.202 1.00 84.31 93 LEU A O 1
ATOM 723 N N . LEU A 1 94 ? -3.937 2.334 -13.184 1.00 81.62 94 LEU A N 1
ATOM 724 C CA . LEU A 1 94 ? -4.859 2.248 -12.061 1.00 81.62 94 LEU A CA 1
ATOM 725 C C . LEU A 1 94 ? -6.282 1.998 -12.575 1.00 81.62 94 LEU A C 1
ATOM 727 O O . LEU A 1 94 ? -6.790 2.733 -13.421 1.00 81.62 94 LEU A O 1
ATOM 731 N N . GLN A 1 95 ? -6.948 0.980 -12.039 1.00 83.81 95 GLN A N 1
ATOM 732 C CA . GLN A 1 95 ? -8.338 0.663 -12.355 1.00 83.81 95 GLN A CA 1
ATOM 733 C C . GLN A 1 95 ? -9.162 0.521 -11.074 1.00 83.81 95 GLN A C 1
ATOM 735 O O . GLN A 1 95 ? -8.704 -0.026 -10.077 1.00 83.81 95 GLN A O 1
ATOM 740 N N . LEU A 1 96 ? -10.424 0.952 -11.107 1.00 87.44 96 LEU A N 1
ATOM 741 C CA . LEU A 1 96 ? -11.374 0.638 -10.044 1.00 87.44 96 LEU A CA 1
ATOM 742 C C . LEU A 1 96 ? -11.852 -0.814 -10.150 1.00 87.44 96 LEU A C 1
ATOM 744 O O . LEU A 1 96 ? -12.422 -1.236 -11.159 1.00 87.44 96 LEU A O 1
ATOM 748 N N . LYS A 1 97 ? -11.679 -1.566 -9.067 1.00 87.06 97 LYS A N 1
ATOM 749 C CA . LYS A 1 97 ? -12.206 -2.915 -8.894 1.00 87.06 97 LYS A CA 1
ATOM 750 C C . LYS A 1 97 ? -13.307 -2.924 -7.857 1.00 87.06 97 LYS A C 1
ATOM 752 O O . LYS A 1 97 ? -13.114 -2.502 -6.718 1.00 87.06 97 LYS A O 1
ATOM 757 N N . ARG A 1 98 ? -14.458 -3.476 -8.233 1.00 89.69 98 ARG A N 1
ATOM 758 C CA . ARG A 1 98 ? -15.567 -3.694 -7.307 1.00 89.69 98 ARG A CA 1
ATOM 759 C C . ARG A 1 98 ? -15.257 -4.843 -6.346 1.00 89.69 98 ARG A C 1
ATOM 761 O O . ARG A 1 98 ? -14.917 -5.940 -6.785 1.00 89.69 98 ARG A O 1
ATOM 768 N N . VAL A 1 99 ? -15.432 -4.607 -5.046 1.00 89.19 99 VAL A N 1
ATOM 769 C CA . VAL A 1 99 ? -15.125 -5.566 -3.973 1.00 89.19 99 VAL A CA 1
ATOM 770 C C . VAL A 1 99 ? -16.337 -5.808 -3.062 1.00 89.19 99 VAL A C 1
ATOM 772 O O . VAL A 1 99 ? -16.509 -5.148 -2.037 1.00 89.19 99 VAL A O 1
ATOM 775 N N . PRO A 1 100 ? -17.221 -6.764 -3.406 1.00 88.81 100 PRO A N 1
ATOM 776 C CA . PRO A 1 100 ? -18.319 -7.158 -2.519 1.00 88.81 100 PRO A CA 1
ATOM 777 C C . PRO A 1 100 ? -17.815 -7.910 -1.271 1.00 88.81 100 PRO A C 1
ATOM 779 O O . PRO A 1 100 ? -18.420 -7.824 -0.208 1.00 88.81 100 PRO A O 1
ATOM 782 N N . ARG A 1 101 ? -16.676 -8.611 -1.363 1.00 89.00 101 ARG A N 1
ATOM 783 C CA . ARG A 1 101 ? -15.999 -9.253 -0.224 1.00 89.00 101 ARG A CA 1
ATOM 784 C C . ARG A 1 101 ? -15.010 -8.279 0.410 1.00 89.00 101 ARG A C 1
ATOM 786 O O . ARG A 1 101 ? -13.858 -8.189 -0.020 1.00 89.00 101 ARG A O 1
ATOM 793 N N . ARG A 1 102 ? -15.484 -7.520 1.395 1.00 90.12 102 ARG A N 1
ATOM 794 C CA . ARG A 1 102 ? -14.714 -6.472 2.070 1.00 90.12 102 ARG A CA 1
ATOM 795 C C . ARG A 1 102 ? -14.929 -6.477 3.577 1.00 90.12 102 ARG A C 1
ATOM 797 O O . ARG A 1 102 ? -15.972 -6.930 4.043 1.00 90.12 102 ARG A O 1
ATOM 804 N N . PHE A 1 103 ? -13.948 -5.963 4.307 1.00 89.56 103 PHE A N 1
ATOM 805 C CA . PHE A 1 103 ? -14.000 -5.812 5.758 1.00 89.56 103 PHE A CA 1
ATOM 806 C C . PHE A 1 103 ? -13.350 -4.500 6.194 1.00 89.56 103 PHE A C 1
ATOM 808 O O . PHE A 1 103 ? -12.551 -3.912 5.465 1.00 89.56 103 PHE A O 1
ATOM 815 N N . VAL A 1 104 ? -13.687 -4.052 7.397 1.00 87.62 104 VAL A N 1
ATOM 816 C CA . VAL A 1 104 ? -13.037 -2.927 8.072 1.00 87.62 104 VAL A CA 1
ATOM 817 C C . VAL A 1 104 ? -12.232 -3.476 9.241 1.00 87.62 104 VAL A C 1
ATOM 819 O O . VAL A 1 104 ? -12.717 -4.331 9.979 1.00 87.62 104 VAL A O 1
ATOM 822 N N . SER A 1 105 ? -11.014 -2.978 9.430 1.00 85.38 105 SER A N 1
ATOM 823 C CA . SER A 1 105 ? -10.198 -3.280 10.604 1.00 85.38 105 SER A CA 1
ATOM 824 C C . SER A 1 105 ? -10.211 -2.097 11.582 1.00 85.38 105 SER A C 1
ATOM 826 O O . SER A 1 105 ? -10.112 -0.933 11.176 1.00 85.38 105 SER A O 1
ATOM 828 N N . ARG A 1 106 ? -10.362 -2.370 12.883 1.00 81.88 106 ARG A N 1
ATOM 829 C CA . ARG A 1 106 ? -10.192 -1.365 13.944 1.00 81.88 106 ARG A CA 1
ATOM 830 C C . ARG A 1 106 ? -9.633 -1.989 15.213 1.00 81.88 106 ARG A C 1
ATOM 832 O O . ARG A 1 106 ? -10.021 -3.092 15.579 1.00 81.88 106 ARG A O 1
ATOM 839 N N . PHE A 1 107 ? -8.776 -1.260 15.919 1.00 80.12 107 PHE A N 1
ATOM 840 C CA . PHE A 1 107 ? -8.355 -1.664 17.257 1.00 80.12 107 PHE A CA 1
ATOM 841 C C . PHE A 1 107 ? -9.305 -1.104 18.310 1.00 80.12 107 PHE A C 1
A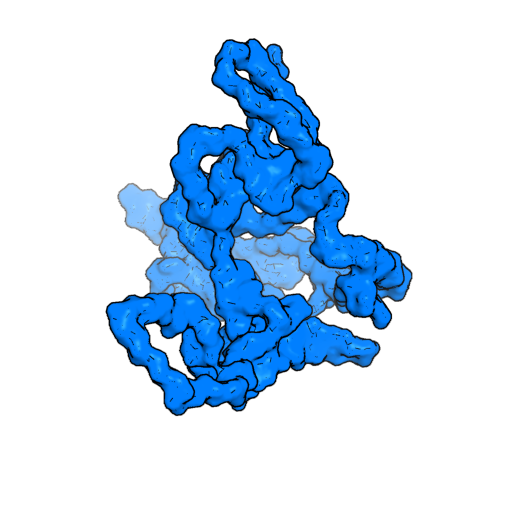TOM 843 O O . PHE A 1 107 ? -9.685 0.071 18.270 1.00 80.12 107 PHE A O 1
ATOM 850 N N . LEU A 1 108 ? -9.666 -1.950 19.265 1.00 82.44 108 LEU A N 1
ATOM 851 C CA . LEU A 1 108 ? -10.381 -1.549 20.465 1.00 82.44 108 LEU A CA 1
ATOM 852 C C . LEU A 1 108 ? -9.405 -0.961 21.498 1.00 82.44 108 LEU A C 1
ATOM 854 O O . LEU A 1 108 ? -8.183 -1.025 21.355 1.00 82.44 108 LEU A O 1
ATOM 858 N N . SER A 1 109 ? -9.943 -0.347 22.553 1.00 74.31 109 SER A N 1
ATOM 859 C CA . SER A 1 109 ? -9.136 0.269 23.618 1.00 74.31 109 SER A CA 1
ATOM 860 C C . SER A 1 109 ? -8.311 -0.728 24.434 1.00 74.31 109 SER A C 1
ATOM 862 O O . SER A 1 109 ? -7.377 -0.315 25.111 1.00 74.31 109 SER A O 1
ATOM 864 N N . ASP A 1 110 ? -8.660 -2.012 24.389 1.00 80.88 110 ASP A N 1
ATOM 865 C CA . ASP A 1 110 ? -7.931 -3.110 25.031 1.00 80.88 110 ASP A CA 1
ATOM 866 C C . ASP A 1 110 ? -6.763 -3.645 24.176 1.00 80.88 110 ASP A C 1
ATOM 868 O O . ASP A 1 110 ? -6.051 -4.547 24.609 1.00 80.88 110 ASP A O 1
ATOM 872 N N . GLY A 1 111 ? -6.552 -3.096 22.973 1.00 73.88 111 GLY A N 1
ATOM 873 C CA . GLY A 1 111 ? -5.520 -3.544 22.037 1.00 73.88 111 GLY A CA 1
ATOM 874 C C . GLY A 1 111 ? -5.935 -4.729 21.161 1.00 73.88 111 GLY A C 1
ATOM 875 O O . GLY A 1 111 ? -5.134 -5.181 20.344 1.00 73.88 111 GLY A O 1
ATOM 876 N N . THR A 1 112 ? -7.172 -5.220 21.272 1.00 82.31 112 THR A N 1
ATOM 877 C CA . THR A 1 112 ? -7.675 -6.271 20.382 1.00 82.31 112 THR A CA 1
ATOM 878 C C . THR A 1 112 ? -8.001 -5.705 19.000 1.00 82.31 112 THR A C 1
ATOM 8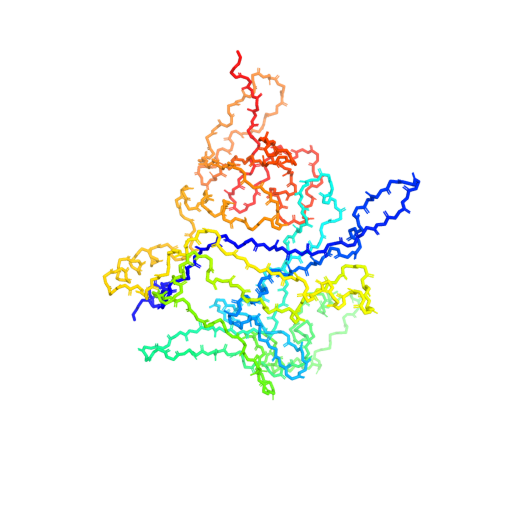80 O O . THR A 1 112 ? -8.586 -4.625 18.861 1.00 82.31 112 THR A O 1
ATOM 883 N N . LEU A 1 113 ? -7.603 -6.433 17.952 1.00 81.00 113 LEU A N 1
ATOM 884 C CA . LEU A 1 113 ? -7.968 -6.119 16.574 1.00 81.00 113 LEU A CA 1
ATOM 885 C C . LEU A 1 113 ? -9.347 -6.706 16.276 1.00 81.00 113 LEU A C 1
ATOM 887 O O . LEU A 1 113 ? -9.528 -7.923 16.261 1.00 81.00 113 LEU A O 1
ATOM 891 N N . GLN A 1 114 ? -10.308 -5.836 16.001 1.00 85.75 114 GLN A N 1
ATOM 892 C CA . GLN A 1 114 ? -11.628 -6.215 15.534 1.00 85.75 114 GLN A CA 1
ATOM 893 C C . GLN A 1 114 ? -11.700 -6.087 14.012 1.00 85.75 114 GLN A C 1
ATOM 895 O O . GLN A 1 114 ? -11.374 -5.040 13.446 1.00 85.75 114 GLN A O 1
ATOM 900 N N . LEU A 1 115 ? -12.176 -7.149 13.364 1.00 86.56 115 LEU A N 1
ATOM 901 C CA . LEU A 1 115 ? -12.526 -7.155 11.948 1.00 86.56 115 LEU A CA 1
ATOM 902 C C . LEU A 1 115 ? -14.047 -7.148 11.815 1.00 86.56 115 LEU A C 1
ATOM 904 O O . LEU A 1 115 ? -14.733 -8.001 12.376 1.00 86.56 115 LEU A O 1
ATOM 908 N N . GLU A 1 116 ? -14.569 -6.165 11.094 1.00 90.44 116 GLU A N 1
ATOM 909 C CA . GLU A 1 116 ? -15.996 -5.977 10.857 1.00 90.44 116 GLU A CA 1
ATOM 910 C C . GLU A 1 116 ? -16.317 -6.299 9.395 1.00 90.44 116 GLU A C 1
ATOM 912 O O . GLU A 1 116 ? -15.725 -5.729 8.476 1.00 90.44 116 GLU A O 1
ATOM 917 N N . PHE A 1 117 ? -17.258 -7.216 9.186 1.00 90.38 117 PHE A N 1
ATOM 918 C CA . PHE A 1 117 ? -17.723 -7.645 7.869 1.00 90.38 117 PHE A CA 1
ATOM 919 C C . PHE A 1 117 ? -19.135 -7.123 7.606 1.00 90.38 117 PHE A C 1
ATOM 921 O O . PHE A 1 117 ? -19.879 -6.809 8.537 1.00 90.38 117 PHE A O 1
ATOM 928 N N . GLY A 1 118 ? -19.514 -7.055 6.331 1.00 88.31 118 GLY A N 1
ATOM 929 C CA . GLY A 1 118 ? -20.888 -6.742 5.956 1.00 88.31 118 GLY A CA 1
ATOM 930 C C . GLY A 1 118 ? -21.855 -7.888 6.263 1.00 88.31 118 GLY A C 1
ATOM 931 O O . GLY A 1 118 ? -21.450 -9.015 6.536 1.00 88.31 118 GLY A O 1
ATOM 932 N N . ALA A 1 119 ? -23.156 -7.601 6.215 1.00 85.38 119 ALA A N 1
ATOM 933 C CA . ALA A 1 119 ? -24.214 -8.572 6.511 1.00 85.38 119 ALA A CA 1
ATOM 934 C C . ALA A 1 119 ? -24.770 -9.282 5.258 1.00 85.38 119 ALA A C 1
ATOM 936 O O . ALA A 1 119 ? -25.716 -10.065 5.357 1.00 85.38 119 ALA A O 1
ATOM 937 N N . GLY A 1 120 ? -24.231 -8.999 4.067 1.00 82.44 120 GLY A N 1
ATOM 938 C CA . GLY A 1 120 ? -24.766 -9.515 2.809 1.00 82.44 120 GLY A CA 1
ATOM 939 C C . GLY A 1 120 ? -24.582 -11.028 2.666 1.00 82.44 120 GLY A C 1
ATOM 940 O O . GLY A 1 120 ? -23.463 -11.521 2.618 1.00 82.44 120 GLY A O 1
ATOM 941 N N . ILE A 1 121 ? -25.672 -11.778 2.522 1.00 80.62 121 ILE A N 1
ATOM 942 C CA . ILE A 1 121 ? -25.648 -13.242 2.299 1.00 80.62 121 ILE A CA 1
ATOM 943 C C . ILE A 1 121 ? -25.966 -13.633 0.847 1.00 80.62 121 ILE A C 1
ATOM 945 O O . ILE A 1 121 ? -26.242 -14.790 0.537 1.00 80.62 121 ILE A O 1
ATOM 949 N N . SER A 1 122 ? -25.981 -12.657 -0.059 1.00 77.31 122 SER A N 1
ATOM 950 C CA . SER A 1 122 ? -26.438 -12.852 -1.430 1.00 77.31 122 SER A CA 1
ATOM 951 C C . SER A 1 122 ? -25.337 -13.301 -2.375 1.00 77.31 122 SER A C 1
ATOM 953 O O . SER A 1 122 ? -24.275 -12.687 -2.483 1.00 77.31 122 SER A O 1
ATOM 955 N N . ASN A 1 123 ? -25.645 -14.342 -3.142 1.00 73.38 123 ASN A N 1
ATOM 956 C CA . ASN A 1 123 ? -24.818 -14.826 -4.242 1.00 73.38 123 ASN A CA 1
ATOM 957 C C . ASN A 1 123 ? -25.157 -14.167 -5.592 1.00 73.38 123 ASN A C 1
ATOM 959 O O . ASN A 1 123 ? -24.502 -14.465 -6.590 1.00 73.38 123 ASN A O 1
ATOM 963 N N . LYS A 1 124 ? -26.171 -13.293 -5.645 1.00 76.38 124 LYS A N 1
ATOM 964 C CA . LYS A 1 124 ? -26.605 -12.620 -6.875 1.00 76.38 124 LYS A CA 1
ATOM 965 C C . LYS A 1 124 ? -25.920 -11.266 -7.019 1.00 76.38 124 LYS A C 1
ATOM 967 O O . LYS A 1 124 ? -25.640 -10.594 -6.032 1.00 76.38 124 LYS A O 1
ATOM 972 N N . THR A 1 125 ? -25.679 -10.861 -8.262 1.00 76.31 125 THR A N 1
ATOM 973 C CA . THR A 1 125 ? -25.179 -9.522 -8.580 1.00 76.31 125 THR A CA 1
ATOM 974 C C . THR A 1 125 ? -26.257 -8.472 -8.323 1.00 76.31 125 THR A C 1
ATOM 976 O O . THR A 1 125 ? -27.438 -8.692 -8.600 1.00 76.31 125 THR A O 1
ATOM 979 N N . ASP A 1 126 ? -25.845 -7.297 -7.845 1.00 75.25 126 ASP A N 1
ATOM 980 C CA . ASP A 1 126 ? -26.783 -6.217 -7.512 1.00 75.25 126 ASP A CA 1
ATOM 981 C C . ASP A 1 126 ? -27.564 -5.703 -8.718 1.00 75.25 126 ASP A C 1
ATOM 983 O O . ASP A 1 126 ? -28.702 -5.283 -8.559 1.00 75.25 126 ASP A O 1
ATOM 987 N N . GLN A 1 127 ? -27.010 -5.816 -9.928 1.00 70.44 127 GLN A N 1
ATOM 988 C CA . GLN A 1 127 ? -27.687 -5.434 -11.175 1.00 70.44 127 GLN A CA 1
ATOM 989 C C . GLN A 1 127 ? -28.971 -6.240 -11.445 1.00 70.44 127 GLN A C 1
ATOM 991 O O . GLN A 1 127 ? -29.820 -5.799 -12.213 1.00 70.44 127 GLN A O 1
ATOM 996 N N . ASN A 1 128 ? -29.126 -7.408 -10.812 1.00 71.31 128 ASN A N 1
ATOM 997 C CA . ASN A 1 128 ? -30.327 -8.238 -10.927 1.00 71.31 128 ASN A CA 1
ATOM 998 C C . ASN A 1 128 ? -31.341 -7.963 -9.807 1.00 71.31 128 ASN A C 1
ATOM 1000 O O . ASN A 1 128 ? -32.481 -8.419 -9.881 1.00 71.31 128 ASN A O 1
ATOM 1004 N N . ILE A 1 129 ? -30.909 -7.295 -8.737 1.00 72.31 129 ILE A N 1
ATOM 1005 C CA . ILE A 1 129 ? -31.701 -7.047 -7.529 1.00 72.31 129 ILE A CA 1
ATOM 1006 C C . ILE A 1 129 ? -32.224 -5.618 -7.541 1.00 72.31 129 ILE A C 1
ATOM 1008 O O . ILE A 1 129 ? -33.413 -5.389 -7.323 1.00 72.31 129 ILE A O 1
ATOM 1012 N N . LEU A 1 130 ? -31.315 -4.675 -7.779 1.00 73.19 130 LEU A N 1
ATOM 1013 C CA . LEU A 1 130 ? -31.600 -3.263 -7.890 1.00 73.19 130 LEU A CA 1
ATOM 1014 C C . LEU A 1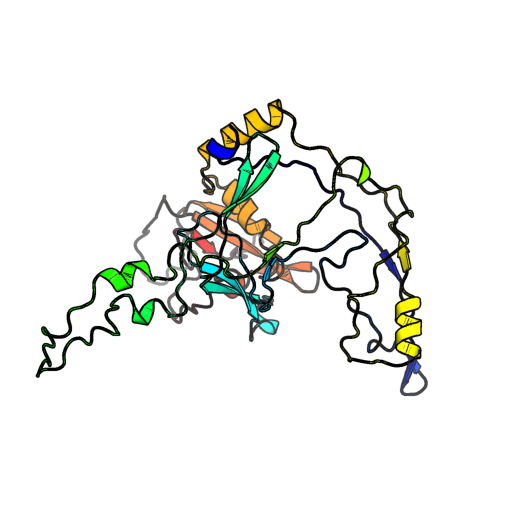 130 ? -32.025 -2.959 -9.328 1.00 73.19 130 LEU A C 1
ATOM 1016 O O . LEU A 1 130 ? -31.327 -3.338 -10.274 1.00 73.19 130 LEU A O 1
ATOM 1020 N N . PRO A 1 131 ? -33.152 -2.266 -9.520 1.00 69.25 131 PRO A N 1
ATOM 1021 C CA . PRO A 1 131 ? -33.521 -1.795 -10.839 1.00 69.25 131 PRO A CA 1
ATOM 1022 C C . PRO A 1 131 ? -32.504 -0.730 -11.294 1.00 69.25 131 PRO A C 1
ATOM 1024 O O . PRO A 1 131 ? -32.321 0.283 -10.619 1.00 69.25 131 PRO A O 1
ATOM 1027 N N . ASN A 1 132 ? -31.824 -0.961 -12.417 1.00 71.19 132 ASN A N 1
ATOM 1028 C CA . ASN A 1 132 ? -31.012 0.033 -13.116 1.00 71.19 132 ASN A CA 1
ATOM 1029 C C . ASN A 1 132 ? -31.750 0.459 -14.395 1.00 71.19 132 ASN A C 1
ATOM 1031 O O . ASN A 1 132 ? -32.602 -0.260 -14.901 1.00 71.19 132 ASN A O 1
ATOM 1035 N N . VAL A 1 133 ? -31.465 1.642 -14.933 1.00 66.62 133 VAL A N 1
ATOM 1036 C CA . VAL A 1 133 ? -32.167 2.122 -16.142 1.00 66.62 133 VAL A CA 1
ATOM 1037 C C . VAL A 1 133 ? -31.923 1.243 -17.378 1.00 66.62 133 VAL A C 1
ATOM 1039 O O . VAL A 1 133 ? -32.693 1.307 -18.327 1.00 66.62 133 VAL A O 1
ATOM 1042 N N . ASP A 1 134 ? -30.895 0.392 -17.348 1.00 69.25 134 ASP A N 1
ATOM 1043 C CA . ASP A 1 134 ? -30.618 -0.577 -18.409 1.00 69.25 134 ASP A CA 1
ATOM 1044 C C . ASP A 1 134 ? -31.525 -1.823 -18.313 1.00 69.25 134 ASP A C 1
ATOM 1046 O O . ASP A 1 134 ? -31.909 -2.390 -19.337 1.00 69.25 134 ASP A O 1
ATOM 1050 N N . ASN A 1 135 ? -31.896 -2.254 -17.097 1.00 61.50 135 ASN A N 1
ATOM 1051 C CA . ASN A 1 135 ? -32.787 -3.392 -16.836 1.00 61.50 135 ASN A CA 1
ATOM 1052 C C . ASN A 1 135 ? -34.263 -2.977 -16.774 1.00 61.50 135 ASN A C 1
ATOM 1054 O O . ASN A 1 135 ? -35.135 -3.745 -17.186 1.00 61.50 135 ASN A O 1
ATOM 1058 N N . ILE A 1 136 ? -34.548 -1.745 -16.343 1.00 63.41 136 ILE A N 1
ATOM 1059 C CA . ILE A 1 136 ? -35.827 -1.082 -16.553 1.00 63.41 136 ILE A CA 1
ATOM 1060 C C . ILE A 1 136 ? -35.795 -0.605 -17.997 1.00 63.41 136 ILE A C 1
ATOM 1062 O O . ILE A 1 136 ? -35.546 0.568 -18.257 1.00 63.41 136 ILE A O 1
ATOM 1066 N N . GLN A 1 137 ? -36.004 -1.517 -18.948 1.00 55.22 137 GLN A N 1
ATOM 1067 C CA . GLN A 1 137 ? -36.163 -1.125 -20.342 1.00 55.22 137 GLN A CA 1
ATOM 1068 C C . GLN A 1 137 ? -37.125 0.063 -20.398 1.00 55.22 137 GLN A C 1
ATOM 1070 O O . GLN A 1 137 ? -38.285 -0.048 -19.989 1.00 55.22 137 GLN A O 1
ATOM 1075 N N . LEU A 1 138 ? -36.619 1.208 -20.867 1.00 58.91 138 LEU A N 1
ATOM 1076 C CA . LEU A 1 138 ? -37.437 2.337 -21.277 1.00 58.91 138 LEU A CA 1
ATOM 1077 C C . LEU A 1 138 ? -38.388 1.768 -22.322 1.00 58.91 138 LEU A C 1
ATOM 1079 O O . LEU A 1 138 ? -37.965 1.477 -23.438 1.00 58.91 138 LEU A O 1
ATOM 1083 N N . GLY A 1 139 ? -39.617 1.468 -21.902 1.00 55.97 139 GLY A N 1
ATOM 1084 C CA . GLY A 1 139 ? -40.518 0.620 -22.663 1.00 55.97 139 GLY A CA 1
ATOM 1085 C C . GLY A 1 139 ? -40.642 1.133 -24.088 1.00 55.97 139 GLY A C 1
ATOM 1086 O O . GLY A 1 139 ? -41.227 2.191 -24.317 1.00 55.97 139 GLY A O 1
ATOM 1087 N N . LEU A 1 140 ? -40.111 0.378 -25.050 1.00 60.16 140 LEU A N 1
ATOM 1088 C CA . LEU A 1 140 ? -40.577 0.505 -26.416 1.00 60.16 140 LEU A CA 1
ATOM 1089 C C . LEU A 1 140 ? -42.065 0.140 -26.364 1.00 60.16 140 LEU A C 1
ATOM 1091 O O . LEU A 1 140 ? -42.438 -0.958 -25.955 1.00 60.16 140 LEU A O 1
ATOM 1095 N N . VAL A 1 141 ? -42.915 1.107 -26.703 1.00 49.47 141 VAL A N 1
ATOM 1096 C CA . VAL A 1 141 ? -44.350 0.921 -26.950 1.00 49.47 141 VAL A CA 1
ATOM 1097 C C . VAL A 1 141 ? -44.525 -0.340 -27.825 1.00 49.47 141 VAL A C 1
ATOM 1099 O O . VAL A 1 141 ? -43.895 -0.390 -28.881 1.00 49.47 141 VAL A O 1
ATOM 1102 N N . PRO A 1 142 ? -45.316 -1.367 -27.449 1.00 50.06 142 PRO A N 1
ATOM 1103 C CA . PRO A 1 142 ? -46.344 -1.417 -26.422 1.00 50.06 142 PRO A CA 1
ATOM 1104 C C . PRO A 1 142 ? -45.779 -1.972 -25.115 1.00 50.06 142 PRO A C 1
ATOM 1106 O O . PRO A 1 142 ? -45.333 -3.116 -25.037 1.00 50.06 142 PRO A O 1
ATOM 1109 N N . GLY A 1 143 ? -45.834 -1.152 -24.067 1.00 51.41 143 GLY A N 1
ATOM 1110 C CA . GLY A 1 143 ? -45.424 -1.568 -22.740 1.00 51.41 143 GLY A CA 1
ATOM 1111 C C . GLY A 1 143 ? -46.181 -2.825 -22.335 1.00 51.41 143 GLY A C 1
ATOM 1112 O O . GLY A 1 143 ? -47.390 -2.782 -22.111 1.00 51.41 143 GLY A O 1
ATOM 1113 N N . ILE A 1 144 ? -45.460 -3.930 -22.156 1.00 54.53 144 ILE A N 1
ATOM 1114 C CA . ILE A 1 144 ? -45.860 -4.876 -21.128 1.00 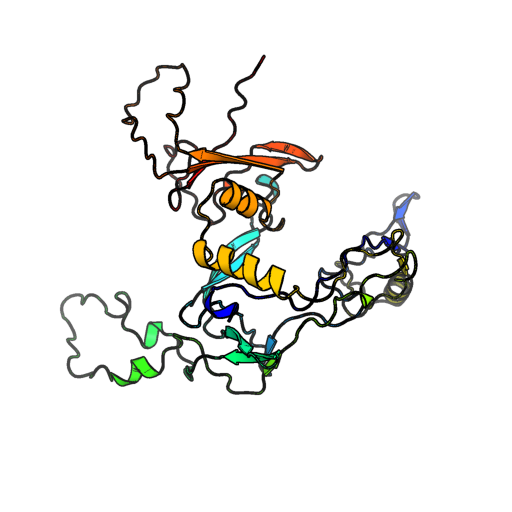54.53 144 ILE A CA 1
ATOM 1115 C C . ILE A 1 144 ? -45.664 -4.137 -19.808 1.00 54.53 144 ILE A C 1
ATOM 1117 O O . ILE A 1 144 ? -44.629 -4.214 -19.153 1.00 54.53 144 ILE A O 1
ATOM 1121 N N . SER A 1 145 ? -46.659 -3.330 -19.444 1.00 55.81 145 SER A N 1
ATOM 1122 C CA . SER A 1 145 ? -46.814 -2.838 -18.091 1.00 55.81 145 SER A CA 1
ATOM 1123 C C . SER A 1 145 ? -47.110 -4.071 -17.252 1.00 55.81 145 SER A C 1
ATOM 1125 O O . SER A 1 145 ? -48.253 -4.412 -16.958 1.00 55.81 145 SER A O 1
ATOM 1127 N N . ASN A 1 146 ? -46.065 -4.8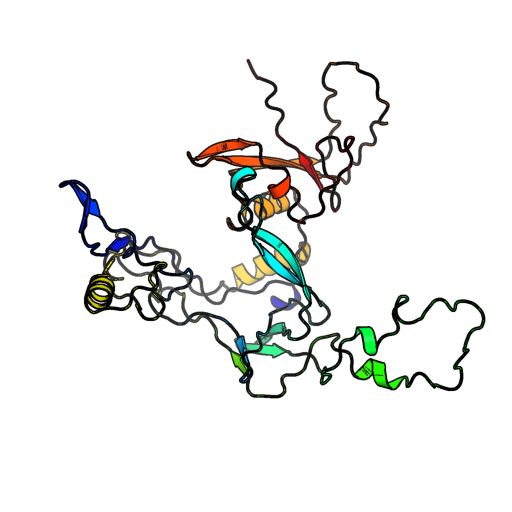17 -16.900 1.00 56.91 146 ASN A N 1
ATOM 1128 C CA . ASN A 1 146 ? -46.208 -5.902 -15.956 1.00 56.91 146 ASN A CA 1
ATOM 1129 C C . ASN A 1 146 ? -46.315 -5.286 -14.558 1.00 56.91 146 ASN A C 1
ATOM 1131 O O . ASN A 1 146 ? -45.438 -5.434 -13.718 1.00 56.91 146 ASN A O 1
ATOM 1135 N N . LEU A 1 147 ? -47.411 -4.553 -14.338 1.00 57.97 147 LEU A N 1
ATOM 1136 C CA . LEU A 1 147 ? -47.834 -4.028 -13.045 1.00 57.97 147 LEU A CA 1
ATOM 1137 C C . LEU A 1 147 ? -48.143 -5.177 -12.070 1.00 57.97 147 LEU A C 1
ATOM 1139 O O . LEU A 1 147 ? -48.262 -4.945 -10.870 1.00 57.97 147 LEU A O 1
ATOM 1143 N N . TYR A 1 148 ? -48.284 -6.407 -12.586 1.00 58.81 148 TYR A N 1
ATOM 1144 C CA . TYR A 1 148 ? -48.608 -7.607 -11.822 1.00 58.81 148 TYR A CA 1
ATOM 1145 C C . TYR A 1 148 ? -47.392 -8.323 -11.246 1.00 58.81 148 TYR A C 1
ATOM 1147 O O . TYR A 1 148 ? -47.518 -8.927 -10.180 1.00 58.81 148 TYR A O 1
ATOM 1155 N N . ASN A 1 149 ? -46.219 -8.239 -11.884 1.00 58.28 149 ASN A N 1
ATOM 1156 C CA . ASN A 1 149 ? -44.985 -8.656 -11.230 1.00 58.28 149 ASN A CA 1
ATOM 1157 C C . ASN A 1 149 ? -44.673 -7.619 -10.160 1.00 58.28 149 ASN A C 1
ATOM 1159 O O . ASN A 1 149 ? -43.987 -6.626 -10.403 1.00 58.28 149 ASN A O 1
ATOM 1163 N N . ASN A 1 150 ? -45.228 -7.844 -8.969 1.00 61.06 150 ASN A N 1
ATOM 1164 C CA . ASN A 1 150 ? -44.879 -7.059 -7.811 1.00 61.06 150 ASN A CA 1
ATOM 1165 C C . ASN A 1 150 ? -43.356 -7.121 -7.673 1.00 61.06 150 ASN A C 1
ATOM 1167 O O . ASN A 1 150 ? -42.742 -8.174 -7.517 1.00 61.06 150 ASN A O 1
ATOM 1171 N N . TYR A 1 151 ? -42.706 -5.970 -7.797 1.00 64.50 151 TYR A N 1
ATOM 1172 C CA . TYR A 1 151 ? -41.330 -5.875 -7.364 1.00 64.50 151 TYR A CA 1
ATOM 1173 C C . TYR A 1 151 ? -41.340 -6.223 -5.874 1.00 64.50 151 TYR A C 1
ATOM 1175 O O . TYR A 1 151 ? -41.873 -5.468 -5.053 1.00 64.50 151 TYR A O 1
ATOM 1183 N N . ASN A 1 152 ? -40.853 -7.416 -5.527 1.00 64.75 152 ASN A N 1
ATOM 1184 C CA . ASN A 1 152 ? -40.778 -7.830 -4.139 1.00 64.75 152 ASN A CA 1
ATOM 1185 C C . ASN A 1 152 ? -39.770 -6.912 -3.446 1.00 64.75 152 ASN A C 1
ATOM 1187 O O . ASN A 1 152 ? -38.564 -7.079 -3.603 1.00 64.75 152 ASN A O 1
ATOM 1191 N N . LYS A 1 153 ? -40.277 -5.956 -2.660 1.00 65.81 153 LYS A N 1
ATOM 1192 C CA . LYS A 1 153 ? -39.465 -4.951 -1.961 1.00 65.81 153 LYS A CA 1
ATOM 1193 C C . LYS A 1 153 ? -38.418 -5.570 -1.030 1.00 65.81 153 LYS A C 1
ATOM 1195 O O . LYS A 1 153 ? -37.457 -4.891 -0.687 1.00 65.81 153 LYS A O 1
ATOM 1200 N N . ALA A 1 154 ? -38.572 -6.843 -0.655 1.00 73.56 154 ALA A N 1
ATOM 1201 C CA . ALA A 1 154 ? -37.595 -7.546 0.161 1.00 73.56 154 ALA A CA 1
ATOM 1202 C C . ALA A 1 154 ? -36.288 -7.880 -0.582 1.00 73.56 154 ALA A C 1
ATOM 1204 O O . ALA A 1 154 ? -35.290 -8.156 0.077 1.00 73.56 154 ALA A O 1
ATOM 1205 N N . SER A 1 155 ? -36.252 -7.839 -1.924 1.00 73.12 155 SER A N 1
ATOM 1206 C CA . SER A 1 155 ? -35.040 -8.151 -2.698 1.00 73.12 155 SER A CA 1
ATOM 1207 C C . SER A 1 155 ? -33.861 -7.235 -2.339 1.00 73.12 155 SER A C 1
ATOM 1209 O O . SER A 1 155 ? -32.727 -7.701 -2.279 1.00 73.12 155 SER A O 1
ATOM 1211 N N . VAL A 1 156 ? -34.134 -5.966 -2.012 1.00 74.25 156 VAL A N 1
ATOM 1212 C CA . VAL A 1 156 ? -33.136 -4.938 -1.659 1.00 74.25 156 VAL A CA 1
ATOM 1213 C C . VAL A 1 156 ? -32.316 -5.317 -0.419 1.00 74.25 156 VAL A C 1
ATOM 1215 O O . VAL A 1 156 ? -31.146 -4.946 -0.318 1.00 74.25 156 VAL A O 1
ATOM 1218 N N . PHE A 1 157 ? -32.885 -6.111 0.495 1.00 73.06 157 PHE A N 1
ATOM 1219 C CA . PHE A 1 157 ? -32.173 -6.590 1.686 1.00 73.06 157 PHE A CA 1
ATOM 1220 C C . PHE A 1 157 ? -31.123 -7.662 1.373 1.00 73.06 157 PHE A C 1
ATOM 1222 O O . PHE A 1 157 ? -30.272 -7.942 2.210 1.00 73.06 157 PHE A O 1
ATOM 1229 N N . PHE A 1 158 ? -31.157 -8.243 0.173 1.00 74.69 158 PHE A N 1
ATOM 1230 C CA . PHE A 1 158 ? -30.185 -9.232 -0.287 1.00 74.69 158 PHE A CA 1
ATOM 1231 C C . PHE A 1 158 ? -29.188 -8.627 -1.279 1.00 74.69 158 PHE A C 1
ATOM 1233 O O . PHE A 1 158 ? -28.651 -9.340 -2.119 1.00 74.69 158 PHE A O 1
ATOM 1240 N N . THR A 1 159 ? -28.951 -7.319 -1.252 1.00 82.19 159 THR A N 1
ATOM 1241 C CA . THR A 1 159 ? -27.859 -6.745 -2.049 1.00 82.19 159 THR A CA 1
ATOM 1242 C C . THR A 1 159 ? -26.500 -7.100 -1.443 1.00 82.19 159 THR A C 1
ATOM 1244 O O . THR A 1 159 ? -26.383 -7.461 -0.273 1.00 82.19 159 THR A O 1
ATOM 1247 N N . GLN A 1 160 ? -25.459 -7.023 -2.265 1.00 84.25 160 GLN A N 1
ATOM 1248 C CA . GLN A 1 160 ? -24.056 -7.135 -1.870 1.00 84.25 160 GLN A CA 1
ATOM 1249 C C . GLN A 1 160 ? -23.496 -5.798 -1.363 1.00 84.25 160 GLN A C 1
ATOM 1251 O O . GLN A 1 160 ? -22.287 -5.666 -1.137 1.00 84.25 160 GLN A O 1
ATOM 1256 N N . GLU A 1 161 ? -24.355 -4.787 -1.229 1.00 85.62 161 GLU A N 1
ATOM 1257 C CA . GLU A 1 161 ? -23.963 -3.483 -0.731 1.00 85.62 161 GLU A CA 1
ATOM 1258 C C . GLU A 1 161 ? -23.643 -3.558 0.763 1.00 85.62 161 GLU A C 1
ATOM 1260 O O . GLU A 1 161 ? -24.151 -4.412 1.484 1.00 85.62 161 GLU A O 1
ATOM 1265 N N . TYR A 1 162 ? -22.735 -2.697 1.218 1.00 88.38 162 TYR A N 1
ATOM 1266 C CA . TYR A 1 162 ? -22.121 -2.776 2.552 1.00 88.38 162 TYR A CA 1
ATOM 1267 C C . TYR A 1 162 ? -21.283 -4.035 2.836 1.00 88.38 162 TYR A C 1
ATOM 1269 O O . TYR A 1 162 ? -20.748 -4.178 3.932 1.00 88.38 162 TYR A O 1
ATOM 1277 N N . GLY A 1 163 ? -21.074 -4.898 1.841 1.00 88.69 163 GLY A N 1
ATOM 1278 C CA . GLY A 1 163 ? -20.196 -6.059 1.936 1.00 88.69 163 GLY A CA 1
ATOM 1279 C C . GLY A 1 163 ? -20.919 -7.359 2.292 1.00 88.69 163 GLY A C 1
ATOM 1280 O O . GLY A 1 163 ? -21.980 -7.374 2.921 1.00 88.69 163 GLY A O 1
ATOM 1281 N N . LEU A 1 164 ? -20.324 -8.473 1.873 1.00 88.88 164 LEU A N 1
ATOM 1282 C CA . LEU A 1 164 ? -20.808 -9.816 2.185 1.00 88.88 164 LEU A CA 1
ATOM 1283 C C . LEU A 1 164 ? -20.371 -10.264 3.580 1.00 88.88 164 LEU A C 1
ATOM 1285 O O . LEU A 1 164 ? -19.280 -9.924 4.037 1.00 88.88 164 LEU A O 1
ATOM 1289 N N . ALA A 1 165 ? -21.203 -11.096 4.198 1.00 88.62 165 ALA A N 1
ATOM 1290 C CA . ALA A 1 165 ? -20.855 -11.848 5.387 1.00 88.62 165 ALA A CA 1
ATOM 1291 C C . ALA A 1 165 ? -20.010 -13.073 4.998 1.00 88.62 165 ALA A C 1
ATOM 1293 O O . ALA A 1 165 ? -20.300 -13.730 3.989 1.00 88.62 165 ALA A O 1
ATOM 1294 N N . PRO A 1 166 ? -18.969 -13.406 5.775 1.00 85.62 166 PRO A N 1
ATOM 1295 C CA . PRO A 1 166 ? -18.222 -14.635 5.572 1.00 85.62 166 PRO A CA 1
ATOM 1296 C C . PRO A 1 166 ? -19.093 -15.849 5.910 1.00 85.62 166 PRO A C 1
ATOM 1298 O O . PRO A 1 166 ? -19.688 -15.913 6.982 1.00 85.62 166 PRO A O 1
ATOM 1301 N N . GLY A 1 167 ? -19.200 -16.796 4.976 1.00 81.38 167 GLY A N 1
ATOM 1302 C CA . GLY A 1 167 ? -19.985 -18.021 5.172 1.00 81.38 167 GLY A CA 1
ATOM 1303 C C . GLY A 1 167 ? -19.203 -19.162 5.830 1.00 81.38 167 GLY A C 1
ATOM 1304 O O . GLY A 1 167 ? -19.806 -20.016 6.471 1.00 81.38 167 GLY A O 1
ATOM 1305 N N . ASN A 1 168 ? -17.878 -19.159 5.674 1.00 80.69 168 ASN A N 1
ATOM 1306 C CA . ASN A 1 168 ? -16.954 -20.191 6.135 1.00 80.69 168 ASN A CA 1
ATOM 1307 C C . ASN A 1 168 ? -15.818 -19.562 6.963 1.00 80.69 168 ASN A C 1
ATOM 1309 O O . ASN A 1 168 ? -15.722 -18.337 7.078 1.00 80.69 168 ASN A O 1
ATOM 1313 N N . ASP A 1 169 ? -14.933 -20.407 7.496 1.00 83.00 169 ASP A N 1
ATOM 1314 C CA . ASP A 1 169 ? -13.726 -19.985 8.206 1.00 83.00 169 ASP A CA 1
ATOM 1315 C C . ASP A 1 169 ? -12.843 -19.079 7.332 1.00 83.00 169 ASP A C 1
ATOM 1317 O O . ASP A 1 169 ? -12.415 -19.449 6.233 1.00 83.00 169 ASP A O 1
ATOM 1321 N N . ILE A 1 170 ? -12.528 -17.887 7.846 1.00 76.25 170 ILE A N 1
ATOM 1322 C CA . ILE A 1 170 ? -11.585 -16.966 7.212 1.00 76.25 170 ILE A CA 1
ATOM 1323 C C . ILE A 1 170 ? -10.199 -17.159 7.804 1.00 76.25 170 ILE A C 1
ATOM 1325 O O . ILE A 1 170 ? -9.993 -17.034 9.010 1.00 76.25 170 ILE A O 1
ATOM 1329 N N . THR A 1 171 ? -9.222 -17.368 6.925 1.00 76.81 171 THR A N 1
ATOM 1330 C CA . THR A 1 171 ? -7.811 -17.305 7.295 1.00 76.81 171 THR A CA 1
ATOM 1331 C C . THR A 1 171 ? -7.330 -15.873 7.112 1.00 76.81 171 THR A C 1
ATOM 1333 O O . THR A 1 171 ? -7.270 -15.365 5.991 1.00 76.81 171 THR A O 1
ATOM 1336 N N . VAL A 1 172 ? -6.992 -15.211 8.217 1.00 72.81 172 VAL A N 1
ATOM 1337 C CA . VAL A 1 172 ? -6.390 -13.874 8.215 1.00 72.81 172 VAL A CA 1
ATOM 1338 C C . VAL A 1 172 ? -4.894 -14.025 8.422 1.00 72.81 172 VAL A C 1
ATOM 1340 O O . VAL A 1 172 ? -4.453 -14.555 9.439 1.00 72.81 172 VAL A O 1
ATOM 1343 N N . ARG A 1 173 ? -4.105 -13.530 7.474 1.00 69.12 173 ARG A N 1
ATOM 1344 C CA . ARG A 1 173 ? -2.663 -13.369 7.662 1.00 69.12 173 ARG A CA 1
ATOM 1345 C C . ARG A 1 173 ? -2.387 -11.924 8.050 1.00 69.12 173 ARG A C 1
ATOM 1347 O O . ARG A 1 173 ? -2.969 -11.011 7.470 1.00 69.12 173 ARG A O 1
ATOM 1354 N N . TYR A 1 174 ? -1.496 -11.726 9.005 1.00 68.56 174 TYR A N 1
ATOM 1355 C CA . TYR A 1 174 ? -1.086 -10.417 9.492 1.00 68.56 174 TYR A CA 1
ATOM 1356 C C . TYR A 1 174 ? 0.434 -10.396 9.623 1.00 68.56 174 TYR A C 1
ATOM 1358 O O . TYR A 1 174 ? 1.042 -11.420 9.937 1.00 68.56 174 TYR A O 1
ATOM 1366 N N . LEU A 1 175 ? 1.043 -9.234 9.382 1.00 67.56 175 LEU A N 1
ATOM 1367 C CA . LEU A 1 175 ? 2.451 -9.039 9.710 1.00 67.56 175 LEU A CA 1
ATOM 1368 C C . LEU A 1 175 ? 2.573 -8.916 11.224 1.00 67.56 175 LEU A C 1
ATOM 1370 O O . LEU A 1 175 ? 1.809 -8.192 11.865 1.00 67.56 175 LEU A O 1
ATOM 1374 N N . VAL A 1 176 ? 3.560 -9.598 11.784 1.00 69.94 176 VAL A N 1
ATOM 1375 C CA . VAL A 1 176 ? 3.991 -9.415 13.166 1.00 69.94 176 VAL A CA 1
ATOM 1376 C C . VAL A 1 176 ? 5.473 -9.082 13.154 1.00 69.94 176 VAL A C 1
ATOM 1378 O O . VAL A 1 176 ? 6.241 -9.679 12.404 1.00 69.94 176 VAL A O 1
ATOM 1381 N N . GLY A 1 177 ? 5.878 -8.113 13.967 1.00 72.69 177 GLY A N 1
ATOM 1382 C CA . GLY A 1 177 ? 7.267 -7.683 14.048 1.00 72.69 177 GLY A CA 1
ATOM 1383 C C . GLY A 1 177 ? 7.394 -6.194 14.327 1.00 72.69 177 GLY A C 1
ATOM 1384 O O . GLY A 1 177 ? 6.435 -5.541 14.732 1.00 72.69 177 GLY A O 1
ATOM 1385 N N . GLY A 1 178 ? 8.598 -5.672 14.103 1.00 77.31 178 GLY A N 1
ATOM 1386 C CA . GLY A 1 178 ? 8.968 -4.311 14.478 1.00 77.31 178 GLY A CA 1
ATOM 1387 C C . GLY A 1 178 ? 9.402 -4.197 15.938 1.00 77.31 178 GLY A C 1
ATOM 1388 O O . GLY A 1 178 ? 9.583 -5.189 16.648 1.00 77.31 178 GLY A O 1
ATOM 1389 N N . GLY A 1 179 ? 9.620 -2.962 16.380 1.00 81.44 179 GLY A N 1
ATOM 1390 C CA . GLY A 1 179 ? 10.136 -2.685 17.716 1.00 81.44 179 GLY A CA 1
ATOM 1391 C C . GLY A 1 179 ? 11.660 -2.680 17.779 1.00 81.44 179 GLY A C 1
ATOM 1392 O O . GLY A 1 179 ? 12.358 -2.871 16.784 1.00 81.44 179 GLY A O 1
ATOM 1393 N N . ILE A 1 180 ? 12.189 -2.467 18.982 1.00 81.38 180 ILE A N 1
ATOM 1394 C CA . ILE A 1 180 ? 13.634 -2.311 19.212 1.00 81.38 180 ILE A CA 1
ATOM 1395 C C . ILE A 1 180 ? 14.406 -3.581 18.815 1.00 81.38 180 ILE A C 1
ATOM 1397 O O . ILE A 1 180 ? 15.519 -3.476 18.306 1.00 81.38 180 ILE A O 1
ATOM 1401 N N . ALA A 1 181 ? 13.790 -4.759 18.969 1.00 81.25 181 ALA A N 1
ATOM 1402 C CA . ALA A 1 181 ? 14.368 -6.051 18.594 1.00 81.25 181 ALA A CA 1
ATOM 1403 C C . ALA A 1 181 ? 14.517 -6.253 17.074 1.00 81.25 181 ALA A C 1
ATOM 1405 O O . ALA A 1 181 ? 15.251 -7.140 16.657 1.00 81.25 181 ALA A O 1
ATOM 1406 N N . SER A 1 182 ? 13.849 -5.439 16.246 1.00 79.81 182 SER A N 1
ATOM 1407 C CA . SER A 1 182 ? 14.035 -5.477 14.788 1.00 79.81 182 SER A CA 1
ATOM 1408 C C . SER A 1 182 ? 15.324 -4.789 14.326 1.00 79.81 182 SER A C 1
ATOM 1410 O O . SER A 1 182 ? 15.715 -4.944 13.172 1.00 79.81 182 SER A O 1
ATOM 1412 N N . ASN A 1 183 ? 16.009 -4.053 15.210 1.00 83.25 183 ASN A N 1
ATOM 1413 C CA . ASN A 1 183 ? 17.332 -3.515 14.910 1.00 83.25 183 ASN A CA 1
ATOM 1414 C C . ASN A 1 183 ? 18.369 -4.631 15.061 1.00 83.25 183 ASN A C 1
ATOM 1416 O O . ASN A 1 183 ? 18.731 -5.026 16.168 1.00 83.25 183 ASN A O 1
ATOM 1420 N N . VAL A 1 184 ? 18.831 -5.133 13.926 1.00 84.62 184 VAL A N 1
ATOM 1421 C CA . VAL A 1 184 ? 19.791 -6.227 13.826 1.00 84.62 184 VAL A CA 1
ATOM 1422 C C . VAL A 1 184 ? 21.191 -5.672 13.503 1.00 84.62 184 VAL A C 1
ATOM 1424 O O . VAL A 1 184 ? 21.301 -4.779 12.655 1.00 84.62 184 VAL A O 1
ATOM 1427 N N . PRO A 1 185 ? 22.274 -6.149 14.150 1.00 87.06 185 PRO A N 1
ATOM 1428 C CA . PRO A 1 185 ? 23.647 -5.761 13.812 1.00 87.06 185 PRO A CA 1
ATOM 1429 C C . PRO A 1 185 ? 24.033 -6.094 12.361 1.00 87.06 185 PRO A C 1
ATOM 1431 O O . PRO A 1 185 ? 23.346 -6.852 11.679 1.00 87.06 185 PRO A O 1
ATOM 1434 N N . SER A 1 186 ? 25.143 -5.539 11.865 1.00 87.62 186 SER A N 1
ATOM 1435 C CA . SER A 1 186 ? 25.650 -5.902 10.534 1.00 87.62 186 SER A CA 1
ATOM 1436 C C . SER A 1 186 ? 26.084 -7.373 10.471 1.00 87.62 186 SER A C 1
ATOM 1438 O O . SER A 1 186 ? 26.638 -7.909 11.428 1.00 87.62 186 SER A O 1
ATOM 1440 N N . ASN A 1 187 ? 25.880 -7.997 9.309 1.00 84.19 187 ASN A N 1
ATOM 1441 C CA . ASN A 1 187 ? 26.215 -9.388 8.977 1.00 84.19 187 ASN A CA 1
ATOM 1442 C C . ASN A 1 187 ? 25.509 -10.474 9.813 1.00 84.19 187 ASN A C 1
ATOM 1444 O O . ASN A 1 187 ? 26.013 -11.591 9.907 1.00 84.19 187 ASN A O 1
ATOM 1448 N N . ASP A 1 188 ? 24.356 -10.174 10.406 1.00 84.19 188 ASP A N 1
ATOM 1449 C CA . ASP A 1 188 ? 23.596 -11.129 11.226 1.00 84.19 188 ASP A CA 1
ATOM 1450 C C . ASP A 1 188 ? 22.418 -11.758 10.445 1.00 84.19 188 ASP A C 1
ATOM 1452 O O . ASP A 1 188 ? 22.063 -12.919 10.654 1.00 84.19 188 ASP A O 1
ATOM 1456 N N . LEU A 1 189 ? 21.870 -11.052 9.444 1.00 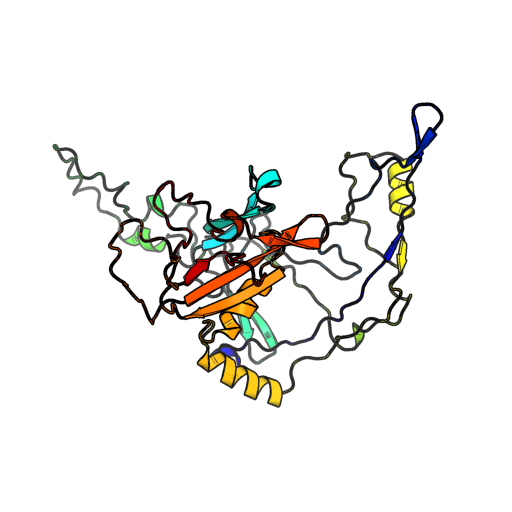81.44 189 LEU A N 1
ATOM 1457 C CA . LEU A 1 189 ? 20.798 -11.545 8.566 1.00 81.44 189 LEU A CA 1
ATOM 1458 C C . LEU A 1 189 ? 21.334 -12.508 7.492 1.00 81.44 189 LEU A C 1
ATOM 1460 O O . LEU A 1 189 ? 21.411 -12.180 6.306 1.00 81.44 189 LEU A O 1
ATOM 1464 N N . THR A 1 190 ? 21.710 -13.715 7.912 1.00 78.94 190 THR A N 1
ATOM 1465 C CA . THR A 1 190 ? 22.360 -14.735 7.061 1.00 78.94 190 THR A CA 1
ATOM 1466 C C . THR A 1 190 ? 21.431 -15.849 6.568 1.00 78.94 190 THR A C 1
ATOM 1468 O O . THR A 1 190 ? 21.808 -16.635 5.696 1.00 78.94 190 THR A O 1
ATOM 1471 N N . ILE A 1 191 ? 20.209 -15.928 7.105 1.00 80.25 191 ILE A N 1
ATOM 1472 C CA . ILE A 1 191 ? 19.220 -16.960 6.775 1.00 80.25 191 ILE A CA 1
ATOM 1473 C C . ILE A 1 191 ? 18.088 -16.346 5.947 1.00 80.25 191 ILE A C 1
ATOM 1475 O O . ILE A 1 191 ? 17.493 -15.343 6.333 1.00 80.25 191 ILE A O 1
ATOM 1479 N N . ILE A 1 192 ? 17.756 -16.999 4.832 1.00 77.12 192 ILE A N 1
ATOM 1480 C CA . ILE A 1 192 ? 16.665 -16.620 3.928 1.00 77.12 192 ILE A CA 1
ATOM 1481 C C . ILE A 1 192 ? 15.683 -17.780 3.826 1.00 77.12 192 ILE A C 1
ATOM 1483 O O . ILE A 1 192 ? 16.100 -18.926 3.631 1.00 77.12 192 ILE A O 1
ATOM 1487 N N . ASP A 1 193 ? 14.387 -17.478 3.877 1.00 77.62 193 ASP A N 1
ATOM 1488 C CA . ASP A 1 193 ? 13.361 -18.422 3.448 1.00 77.62 193 ASP A CA 1
ATOM 1489 C C . ASP A 1 193 ? 13.351 -18.541 1.916 1.00 77.62 193 ASP A C 1
ATOM 1491 O O . ASP A 1 193 ? 13.080 -17.586 1.189 1.00 77.62 193 ASP A O 1
ATOM 1495 N N . LYS A 1 194 ? 13.666 -19.739 1.423 1.00 74.31 194 LYS A N 1
ATOM 1496 C CA . LYS A 1 194 ? 13.800 -20.045 -0.007 1.00 74.31 194 LYS A CA 1
ATOM 1497 C C . LYS A 1 194 ? 12.521 -20.636 -0.608 1.00 74.31 194 LYS A C 1
ATOM 1499 O O . LYS A 1 194 ? 12.510 -20.954 -1.793 1.00 74.31 194 LYS A O 1
ATOM 1504 N N . THR A 1 195 ? 11.462 -20.819 0.186 1.00 75.69 195 THR A N 1
ATOM 1505 C CA . THR A 1 195 ? 10.251 -21.557 -0.218 1.00 75.69 195 THR A CA 1
ATOM 1506 C C . THR A 1 195 ? 9.468 -20.892 -1.348 1.00 75.69 195 THR A C 1
ATOM 1508 O O . THR A 1 195 ? 8.886 -21.591 -2.175 1.00 75.69 195 THR A O 1
ATOM 1511 N N . THR A 1 196 ? 9.459 -19.560 -1.411 1.00 73.12 196 THR A N 1
ATOM 1512 C CA . THR A 1 196 ? 8.721 -18.783 -2.423 1.00 73.12 196 THR A CA 1
ATOM 1513 C C . THR A 1 196 ? 9.548 -18.446 -3.661 1.00 73.12 196 THR A C 1
ATOM 1515 O O . THR A 1 196 ? 9.027 -17.838 -4.598 1.00 73.12 196 THR A O 1
ATOM 1518 N N . ALA A 1 197 ? 10.834 -18.796 -3.675 1.00 77.12 197 ALA A N 1
ATOM 1519 C CA . ALA A 1 197 ? 11.729 -18.410 -4.749 1.00 77.12 197 ALA A CA 1
ATOM 1520 C C . ALA A 1 197 ? 11.540 -19.310 -5.980 1.00 77.12 197 ALA A C 1
ATOM 1522 O O . ALA A 1 197 ? 11.436 -20.532 -5.859 1.00 77.12 197 ALA A O 1
ATOM 1523 N N . TYR A 1 198 ? 11.513 -18.713 -7.174 1.00 80.00 198 TYR A N 1
ATOM 1524 C CA . TYR A 1 198 ? 11.273 -19.444 -8.420 1.00 80.00 198 TYR A CA 1
ATOM 1525 C C . TYR A 1 198 ? 12.145 -18.937 -9.574 1.00 80.00 198 TYR A C 1
ATOM 1527 O O . TYR A 1 198 ? 12.604 -17.792 -9.591 1.00 80.00 198 TYR A O 1
ATOM 1535 N N . PHE A 1 199 ? 12.370 -19.806 -10.561 1.00 81.19 199 PHE A N 1
ATOM 1536 C CA . PHE A 1 199 ? 13.045 -19.446 -11.806 1.00 81.19 199 PHE A CA 1
ATOM 1537 C C . PHE A 1 199 ? 12.009 -19.021 -12.855 1.00 81.19 199 PHE A C 1
ATOM 1539 O O . PHE A 1 199 ? 11.083 -19.794 -13.114 1.00 81.19 199 PHE A O 1
ATOM 1546 N N . PRO A 1 200 ? 12.162 -17.860 -13.517 1.00 77.06 200 PRO A N 1
ATOM 1547 C CA . PRO A 1 200 ? 11.247 -17.422 -14.579 1.00 77.06 200 PRO A CA 1
ATOM 1548 C C . PRO A 1 200 ? 11.129 -18.411 -15.744 1.00 77.06 200 PRO A C 1
ATOM 1550 O O . PRO A 1 200 ? 10.079 -18.520 -16.368 1.00 77.06 200 PRO A O 1
ATOM 1553 N N . SER A 1 201 ? 12.205 -19.152 -16.020 1.00 77.88 201 SER A N 1
ATOM 1554 C CA . SER A 1 201 ? 12.277 -20.191 -17.053 1.00 77.88 201 SER A CA 1
ATOM 1555 C C . SER A 1 201 ? 11.517 -21.476 -16.689 1.00 77.88 201 SER A C 1
ATOM 1557 O O . SER A 1 201 ? 11.313 -22.329 -17.550 1.00 77.88 201 SER A O 1
ATOM 1559 N N . GLY A 1 202 ? 11.113 -21.642 -15.423 1.00 75.12 202 GLY A N 1
ATOM 1560 C CA . GLY A 1 202 ? 10.433 -22.842 -14.934 1.00 75.12 202 GLY A CA 1
ATOM 1561 C C . GLY A 1 202 ? 11.327 -24.082 -14.805 1.00 75.12 202 GLY A C 1
ATOM 1562 O O . GLY A 1 202 ? 10.809 -25.195 -14.714 1.00 75.12 202 GLY A O 1
ATOM 1563 N N . VAL A 1 203 ? 12.658 -23.930 -14.805 1.00 76.75 203 VAL A N 1
ATOM 1564 C CA . VAL A 1 203 ? 13.588 -25.063 -14.657 1.00 76.75 203 VAL A CA 1
ATOM 1565 C C . VAL A 1 203 ? 13.429 -25.757 -13.298 1.00 76.75 203 VAL A C 1
ATOM 1567 O O . VAL A 1 203 ? 13.467 -25.123 -12.246 1.00 76.75 203 VAL A O 1
ATOM 1570 N N . ASN A 1 204 ? 13.276 -27.083 -13.328 1.00 77.62 204 ASN A N 1
ATOM 1571 C CA . ASN A 1 204 ? 13.167 -27.935 -12.144 1.00 77.62 204 ASN A CA 1
ATOM 1572 C C . ASN A 1 204 ? 14.027 -29.195 -12.341 1.00 77.62 204 ASN A C 1
ATOM 1574 O O . ASN A 1 204 ? 13.601 -30.169 -12.959 1.00 77.62 204 ASN A O 1
ATOM 1578 N N . ASN A 1 205 ? 15.282 -29.141 -11.897 1.00 82.75 205 ASN A N 1
ATOM 1579 C CA . ASN A 1 205 ? 16.256 -30.223 -12.001 1.00 82.75 205 ASN A CA 1
ATOM 1580 C C . ASN A 1 205 ? 17.228 -30.209 -10.798 1.00 82.75 205 ASN A C 1
ATOM 1582 O O . ASN A 1 205 ? 17.160 -29.358 -9.916 1.00 82.75 205 ASN A O 1
ATOM 1586 N N . ILE A 1 206 ? 18.157 -31.168 -10.732 1.00 86.50 206 ILE A N 1
ATOM 1587 C CA . ILE A 1 206 ? 19.113 -31.252 -9.609 1.00 86.50 206 ILE A CA 1
ATOM 1588 C C . ILE A 1 206 ? 19.990 -29.989 -9.520 1.00 86.50 206 ILE A C 1
ATOM 1590 O O . ILE A 1 206 ? 20.260 -29.505 -8.419 1.00 86.50 206 ILE A O 1
ATOM 1594 N N . LEU A 1 207 ? 20.392 -29.430 -10.666 1.00 84.38 207 LEU A N 1
ATOM 1595 C CA . LEU A 1 207 ? 21.201 -28.213 -10.735 1.00 84.38 207 LEU A CA 1
ATOM 1596 C C . LEU A 1 207 ? 20.429 -26.995 -10.198 1.00 84.38 207 LEU A C 1
ATOM 1598 O O . LEU A 1 207 ? 20.987 -26.205 -9.442 1.00 84.38 207 LEU A O 1
ATOM 1602 N N . SER A 1 208 ? 19.135 -26.873 -10.502 1.00 82.44 208 SER A N 1
ATOM 1603 C CA . SER A 1 208 ? 18.284 -25.789 -10.006 1.00 82.44 208 SER A CA 1
ATOM 1604 C C . SER A 1 208 ? 18.144 -25.844 -8.481 1.00 82.44 208 SER A C 1
ATOM 1606 O O . SER A 1 208 ? 18.233 -24.812 -7.822 1.00 82.44 208 SER A O 1
ATOM 1608 N N . THR A 1 209 ? 18.036 -27.041 -7.894 1.00 84.00 209 THR A N 1
ATOM 1609 C CA . THR A 1 209 ? 18.046 -27.228 -6.431 1.00 84.00 209 THR A CA 1
ATOM 1610 C C . THR A 1 209 ? 19.390 -26.847 -5.806 1.00 84.00 209 THR A C 1
ATOM 1612 O O . THR A 1 209 ? 19.422 -26.193 -4.765 1.00 84.00 209 THR A O 1
ATOM 1615 N N . GLN A 1 210 ? 20.517 -27.199 -6.436 1.00 86.88 210 GLN A N 1
ATOM 1616 C CA . GLN A 1 210 ? 21.845 -26.765 -5.977 1.00 86.88 210 GLN A CA 1
ATOM 1617 C C . GLN A 1 210 ? 21.989 -25.237 -6.014 1.00 86.88 210 GLN A C 1
ATOM 1619 O O . GLN A 1 210 ? 22.520 -24.644 -5.077 1.00 86.88 210 GLN A O 1
ATOM 1624 N N . ILE A 1 211 ? 21.460 -24.599 -7.057 1.00 86.56 211 ILE A N 1
ATOM 1625 C CA . ILE A 1 211 ? 21.472 -23.145 -7.230 1.00 86.56 211 ILE A CA 1
ATOM 1626 C C . ILE A 1 211 ? 20.588 -22.454 -6.187 1.00 86.56 211 ILE A C 1
ATOM 1628 O O . ILE A 1 211 ? 21.024 -21.470 -5.590 1.00 86.56 211 ILE A O 1
ATOM 1632 N N . ILE A 1 212 ? 19.401 -22.988 -5.885 1.00 84.69 212 ILE A N 1
ATOM 1633 C CA . ILE A 1 212 ? 18.567 -22.498 -4.773 1.00 84.69 212 ILE A CA 1
ATOM 1634 C C . ILE A 1 212 ? 19.322 -22.638 -3.440 1.00 84.69 212 ILE A C 1
ATOM 1636 O O . ILE A 1 212 ? 19.371 -21.718 -2.619 1.00 84.69 212 ILE A O 1
ATOM 1640 N N . ASN A 1 213 ? 19.994 -23.766 -3.223 1.00 84.94 213 ASN A N 1
ATOM 1641 C CA . ASN A 1 213 ? 20.770 -23.979 -2.005 1.00 84.94 213 ASN A CA 1
ATOM 1642 C C . ASN A 1 213 ? 21.986 -23.046 -1.899 1.00 84.94 213 ASN A C 1
ATOM 1644 O O . ASN A 1 213 ? 22.351 -22.691 -0.782 1.00 84.94 213 ASN A O 1
ATOM 1648 N N . SER A 1 214 ? 22.537 -22.576 -3.023 1.00 87.25 214 SER A N 1
ATOM 1649 C CA . SER A 1 214 ? 23.660 -21.628 -3.057 1.00 87.25 214 SER A CA 1
ATOM 1650 C C . SER A 1 214 ? 23.314 -20.201 -2.625 1.00 87.25 214 SER A C 1
ATOM 1652 O O . SER A 1 214 ? 24.223 -19.404 -2.409 1.00 87.25 214 SER A O 1
ATOM 1654 N N . ILE A 1 215 ? 22.024 -19.871 -2.503 1.00 85.94 215 ILE A N 1
ATOM 1655 C CA . ILE A 1 215 ? 21.606 -18.524 -2.115 1.00 85.94 215 ILE A CA 1
ATOM 1656 C C . ILE A 1 215 ? 22.028 -18.251 -0.670 1.00 85.94 215 ILE A C 1
ATOM 1658 O O . ILE A 1 215 ? 21.675 -19.022 0.233 1.00 85.94 215 ILE A O 1
ATOM 1662 N N . ALA A 1 216 ? 22.714 -17.132 -0.465 1.00 85.00 216 ALA A N 1
ATOM 1663 C CA . ALA A 1 216 ? 23.092 -16.597 0.836 1.00 85.00 216 ALA A CA 1
ATOM 1664 C C . ALA A 1 216 ? 22.712 -15.112 0.931 1.00 85.00 216 ALA A C 1
ATOM 1666 O O . ALA A 1 216 ? 22.715 -14.411 -0.083 1.00 85.00 216 ALA A O 1
ATOM 1667 N N . SER A 1 217 ? 22.405 -14.634 2.138 1.00 84.94 217 SER A N 1
ATOM 1668 C CA . SER A 1 217 ? 22.213 -13.208 2.425 1.00 84.94 217 SER A CA 1
ATOM 1669 C C . SER A 1 217 ? 23.286 -12.685 3.362 1.00 84.94 217 SER A C 1
ATOM 1671 O O . SER A 1 217 ? 23.833 -13.419 4.185 1.00 84.94 217 SER A O 1
ATOM 1673 N N . THR A 1 218 ? 23.534 -11.385 3.275 1.00 86.00 218 THR A N 1
ATOM 1674 C CA . THR A 1 218 ? 24.151 -10.617 4.353 1.00 86.00 218 THR A CA 1
ATOM 1675 C C . THR A 1 218 ? 23.553 -9.217 4.391 1.00 86.00 218 THR A C 1
ATOM 1677 O O . THR A 1 218 ? 23.074 -8.708 3.381 1.00 86.00 218 THR A O 1
ATOM 1680 N N . ASN A 1 219 ? 23.592 -8.567 5.546 1.00 86.62 219 ASN A N 1
ATOM 1681 C CA . ASN A 1 219 ? 23.287 -7.149 5.678 1.00 86.62 219 ASN A CA 1
ATOM 1682 C C . ASN A 1 219 ? 24.586 -6.385 5.996 1.00 86.62 219 ASN A C 1
ATOM 1684 O O . ASN A 1 219 ? 25.045 -6.409 7.141 1.00 86.62 219 ASN A O 1
ATOM 1688 N N . PRO A 1 220 ? 25.222 -5.715 5.017 1.00 87.44 220 PRO A N 1
ATOM 1689 C CA . PRO A 1 220 ? 26.519 -5.066 5.231 1.00 87.44 220 PRO A CA 1
ATOM 1690 C C . PRO A 1 220 ? 26.461 -3.932 6.268 1.00 87.44 220 PRO A C 1
ATOM 1692 O O . PRO A 1 220 ? 27.453 -3.652 6.943 1.00 87.44 220 PRO A O 1
ATOM 1695 N N . SER A 1 221 ? 25.300 -3.294 6.430 1.00 91.06 221 SER A N 1
ATOM 1696 C CA . SER A 1 221 ? 25.030 -2.295 7.463 1.00 91.06 221 SER A CA 1
ATOM 1697 C C . SER A 1 221 ? 24.092 -2.833 8.547 1.00 91.06 221 SER A C 1
ATOM 1699 O O . SER A 1 221 ? 23.319 -3.767 8.329 1.00 91.06 221 SER A O 1
ATOM 1701 N N . ALA A 1 222 ? 24.173 -2.245 9.744 1.00 88.94 222 ALA A N 1
ATOM 1702 C CA . ALA A 1 222 ? 23.220 -2.528 10.811 1.00 88.94 222 ALA A CA 1
ATOM 1703 C C . ALA A 1 222 ? 21.835 -1.967 10.454 1.00 88.94 222 ALA A C 1
ATOM 1705 O O . ALA A 1 222 ? 21.721 -0.899 9.847 1.00 88.94 222 ALA A O 1
ATOM 1706 N N . SER A 1 223 ? 20.794 -2.685 10.858 1.00 86.62 223 SER A N 1
ATOM 1707 C CA . SER A 1 223 ? 19.408 -2.260 10.708 1.00 86.62 223 SER A CA 1
ATOM 1708 C C . SER A 1 223 ? 19.075 -1.167 11.721 1.00 86.62 223 SER A C 1
ATOM 1710 O O . SER A 1 223 ? 19.469 -1.243 12.886 1.00 86.62 223 SER A O 1
ATOM 1712 N N . SER A 1 224 ? 18.360 -0.134 11.274 1.00 89.31 224 SER A N 1
ATOM 1713 C CA . SER A 1 224 ? 17.960 1.005 12.112 1.00 89.31 224 SER A CA 1
ATOM 1714 C C . SER A 1 224 ? 16.491 1.376 11.890 1.00 89.31 224 SER A C 1
ATOM 1716 O O . SER A 1 224 ? 15.852 0.839 10.989 1.00 89.31 224 SER A O 1
ATOM 1718 N N . GLY A 1 225 ? 15.915 2.228 12.740 1.00 87.38 225 GLY A N 1
ATOM 1719 C CA . GLY A 1 225 ? 14.515 2.671 12.629 1.00 87.38 225 GLY A CA 1
ATOM 1720 C C . GLY A 1 225 ? 13.498 1.838 13.418 1.00 87.38 225 GLY A C 1
ATOM 1721 O O . GLY A 1 225 ? 12.369 2.284 13.609 1.00 87.38 225 GLY A O 1
ATOM 1722 N N . GLY A 1 226 ? 13.892 0.680 13.959 1.00 86.75 226 GLY A N 1
ATOM 1723 C CA . GLY A 1 226 ? 13.033 -0.111 14.836 1.00 86.75 226 GLY A CA 1
ATOM 1724 C C . GLY A 1 226 ? 12.798 0.602 16.169 1.00 86.75 226 GLY A C 1
ATOM 1725 O O . GLY A 1 226 ? 13.718 0.748 16.975 1.00 86.75 226 GLY A O 1
ATOM 1726 N N . ARG A 1 227 ? 11.560 1.023 16.431 1.00 87.94 227 ARG A N 1
ATOM 1727 C CA . ARG A 1 227 ? 11.123 1.670 17.682 1.00 87.94 227 ARG A CA 1
ATOM 1728 C C . ARG A 1 227 ? 9.813 1.040 18.155 1.00 87.94 227 ARG A C 1
ATOM 1730 O O . ARG A 1 227 ? 9.069 0.467 17.359 1.00 87.94 227 ARG A O 1
ATOM 1737 N N . GLY A 1 228 ? 9.545 1.111 19.459 1.00 85.00 228 GLY A N 1
ATOM 1738 C CA . GLY A 1 228 ? 8.215 0.817 20.002 1.00 85.00 228 GLY A CA 1
ATOM 1739 C C . GLY A 1 228 ? 7.144 1.767 19.453 1.00 85.00 228 GLY A C 1
ATOM 1740 O O . GLY A 1 228 ? 7.465 2.701 18.723 1.00 85.00 228 GLY A O 1
ATOM 1741 N N . GLY A 1 229 ? 5.882 1.506 19.783 1.00 83.62 229 GLY A N 1
ATOM 1742 C CA . GLY A 1 229 ? 4.766 2.353 19.365 1.00 83.62 229 GLY A CA 1
ATOM 1743 C C . GLY A 1 229 ? 4.883 3.805 19.827 1.00 83.62 229 GLY A C 1
ATOM 1744 O O . GLY A 1 229 ? 5.739 4.150 20.643 1.00 83.62 229 GLY A O 1
ATOM 1745 N N . ASP A 1 230 ? 4.008 4.643 19.282 1.00 85.19 230 ASP A N 1
ATOM 1746 C CA . ASP A 1 230 ? 3.979 6.076 19.581 1.00 85.19 230 ASP A CA 1
ATOM 1747 C C . ASP A 1 230 ? 3.797 6.342 21.080 1.00 85.19 230 ASP A C 1
ATOM 1749 O O . ASP A 1 230 ? 2.942 5.739 21.738 1.00 85.19 230 ASP A O 1
ATOM 1753 N N . GLU A 1 231 ? 4.545 7.308 21.609 1.00 87.25 231 GLU A N 1
ATOM 1754 C CA . GLU A 1 231 ? 4.345 7.773 22.977 1.00 87.25 231 GLU A CA 1
ATOM 1755 C C . GLU A 1 231 ? 3.002 8.497 23.114 1.00 87.25 231 GLU A C 1
ATOM 1757 O O . GLU A 1 231 ? 2.465 9.074 22.166 1.00 87.25 231 GLU A O 1
ATOM 1762 N N . ILE A 1 232 ? 2.470 8.546 24.336 1.00 85.44 232 ILE A N 1
ATOM 1763 C CA . ILE A 1 232 ? 1.162 9.163 24.617 1.00 85.44 232 ILE A CA 1
ATOM 1764 C C . ILE A 1 232 ? 1.097 10.622 24.119 1.00 85.44 232 ILE A C 1
ATOM 1766 O O . ILE A 1 232 ? 0.055 11.062 23.629 1.00 85.44 232 ILE A O 1
ATOM 1770 N N . GLU A 1 233 ? 2.201 11.369 24.222 1.00 89.19 233 GLU A N 1
ATOM 1771 C CA . GLU A 1 233 ? 2.286 12.754 23.739 1.00 89.19 233 GLU A CA 1
ATOM 1772 C C . GLU A 1 233 ? 2.307 12.846 22.206 1.00 89.19 233 GLU A C 1
ATOM 1774 O O . GLU A 1 233 ? 1.622 13.689 21.626 1.00 89.19 233 GLU A O 1
ATOM 1779 N N . GLU A 1 234 ? 3.032 11.943 21.541 1.00 87.69 234 GLU A N 1
ATOM 1780 C CA . GLU A 1 234 ? 3.068 11.848 20.077 1.00 87.69 234 GLU A CA 1
ATOM 1781 C C . GLU A 1 234 ? 1.669 11.518 19.539 1.00 87.69 234 GLU A C 1
ATOM 1783 O O . GLU A 1 234 ? 1.172 12.202 18.642 1.00 87.69 234 GLU A O 1
ATOM 1788 N N . ILE A 1 235 ? 0.972 10.557 20.160 1.00 85.31 235 ILE A N 1
ATOM 1789 C CA . ILE A 1 235 ? -0.413 10.207 19.816 1.00 85.31 235 ILE A CA 1
ATOM 1790 C C . ILE A 1 235 ? -1.333 11.417 19.968 1.00 85.31 235 ILE A C 1
ATOM 1792 O O . ILE A 1 235 ? -2.190 11.636 19.112 1.00 85.31 235 ILE A O 1
ATOM 1796 N N . ARG A 1 236 ? -1.191 12.207 21.039 1.00 85.69 236 ARG A N 1
ATOM 1797 C CA . ARG A 1 236 ? -2.047 13.380 21.269 1.00 85.69 236 ARG A CA 1
ATOM 1798 C C . ARG A 1 236 ? -1.861 14.430 20.177 1.00 85.69 236 ARG A C 1
ATOM 1800 O O . ARG A 1 236 ? -2.855 14.902 19.624 1.00 85.69 236 ARG A O 1
ATOM 1807 N N . ASN A 1 237 ? -0.615 14.762 19.852 1.00 87.25 237 ASN A N 1
ATOM 1808 C CA . ASN A 1 237 ? -0.303 15.770 18.843 1.00 87.25 237 ASN A CA 1
ATOM 1809 C C . ASN A 1 237 ? -0.711 15.299 17.442 1.00 87.25 237 ASN A C 1
ATOM 1811 O O . ASN A 1 237 ? -1.433 16.010 16.744 1.00 87.25 237 ASN A O 1
ATOM 1815 N N . ASN A 1 238 ? -0.354 14.071 17.060 1.00 83.88 238 ASN A N 1
ATOM 1816 C CA . ASN A 1 238 ? -0.703 13.517 15.750 1.00 83.88 238 ASN A CA 1
ATOM 1817 C C . ASN A 1 238 ? -2.217 13.354 15.574 1.00 83.88 238 ASN A C 1
ATOM 1819 O O . ASN A 1 238 ? -2.745 13.639 14.499 1.00 83.88 238 ASN A O 1
ATOM 1823 N N . ALA A 1 239 ? -2.937 12.958 16.629 1.00 81.88 239 ALA A N 1
ATOM 1824 C CA . ALA A 1 239 ? -4.392 12.871 16.589 1.00 81.88 239 ALA A CA 1
ATOM 1825 C C . ALA A 1 239 ? -5.058 14.234 16.378 1.00 81.88 239 ALA A C 1
ATOM 1827 O O . ALA A 1 239 ? -6.015 14.329 15.610 1.00 81.88 239 ALA A O 1
ATOM 1828 N N . LEU A 1 240 ? -4.538 15.293 17.003 1.00 83.75 240 LEU A N 1
ATOM 1829 C CA . LEU A 1 240 ? -5.046 16.645 16.790 1.00 83.75 240 LEU A CA 1
ATOM 1830 C C . LEU A 1 240 ? -4.841 17.113 15.339 1.00 83.75 240 LEU A C 1
ATOM 1832 O O . LEU A 1 240 ? -5.761 17.682 14.752 1.00 83.75 240 LEU A O 1
ATOM 1836 N N . TYR A 1 241 ? -3.678 16.831 14.742 1.00 79.31 241 TYR A N 1
ATOM 1837 C CA . TYR A 1 241 ? -3.399 17.171 13.341 1.00 79.31 241 TYR A CA 1
ATOM 1838 C C . TYR A 1 241 ? -4.243 16.355 12.350 1.00 79.31 241 TYR A C 1
ATOM 1840 O O . TYR A 1 241 ? -4.812 16.917 11.413 1.00 79.31 241 TYR A O 1
ATOM 1848 N N . ALA A 1 242 ? -4.376 15.042 12.566 1.00 77.25 242 ALA A N 1
ATOM 1849 C CA . ALA A 1 242 ? -5.165 14.161 11.700 1.00 77.25 242 ALA A CA 1
ATOM 1850 C C . ALA A 1 242 ? -6.654 14.540 11.674 1.00 77.25 242 ALA A C 1
ATOM 1852 O O . ALA A 1 242 ? -7.307 14.458 10.631 1.00 77.25 242 ALA A O 1
ATOM 1853 N N . TYR A 1 243 ? -7.182 15.012 12.805 1.00 77.12 243 TYR A N 1
ATOM 1854 C CA . TYR A 1 243 ? -8.572 15.444 12.899 1.00 77.12 243 TYR A CA 1
ATOM 1855 C C . TYR A 1 243 ? -8.877 16.653 12.013 1.00 77.12 243 TYR A C 1
ATOM 1857 O O . TYR A 1 243 ? -9.958 16.738 11.431 1.00 77.12 243 TYR A O 1
ATOM 1865 N N . GLN A 1 244 ? -7.926 17.583 11.887 1.00 72.81 244 GLN A N 1
ATOM 1866 C CA . GLN A 1 244 ? -8.098 18.768 11.048 1.00 72.81 244 GLN A CA 1
ATOM 1867 C C . GLN A 1 244 ? -8.044 18.427 9.558 1.00 72.81 244 GLN A C 1
ATOM 1869 O O . GLN A 1 244 ? -8.791 19.011 8.775 1.00 72.81 244 GLN A O 1
ATOM 1874 N N . SER A 1 245 ? -7.190 17.479 9.159 1.00 72.12 245 SER A N 1
ATOM 1875 C CA . SER A 1 245 ? -7.046 17.108 7.750 1.00 72.12 245 SER A CA 1
ATOM 1876 C C . SER A 1 245 ? -8.141 16.159 7.259 1.00 72.12 245 SER A C 1
ATOM 1878 O O . SER A 1 245 ? -8.403 16.138 6.063 1.00 72.12 245 SER A O 1
ATOM 1880 N N . GLN A 1 246 ? -8.816 15.398 8.134 1.00 74.44 246 GLN A N 1
ATOM 1881 C CA . GLN A 1 246 ? -9.895 14.455 7.773 1.00 74.44 246 GLN A CA 1
ATOM 1882 C C . GLN A 1 246 ? -9.548 13.568 6.560 1.00 74.44 246 GLN A C 1
ATOM 1884 O O . GLN A 1 246 ? -10.364 13.371 5.660 1.00 74.44 246 GLN A O 1
ATOM 1889 N N . LEU A 1 247 ? -8.311 13.059 6.502 1.00 71.88 247 LEU A N 1
ATOM 1890 C CA . LEU A 1 247 ? -7.776 12.265 5.380 1.00 71.88 247 LEU A CA 1
ATOM 1891 C C . LEU A 1 247 ? -7.715 13.004 4.025 1.00 71.88 247 LEU A C 1
ATOM 1893 O O . LEU A 1 247 ? -7.406 12.391 2.998 1.00 71.88 247 LEU A O 1
ATOM 1897 N N . ARG A 1 248 ? -7.938 14.320 4.007 1.00 79.69 248 ARG A N 1
ATOM 1898 C CA . ARG A 1 248 ? -7.875 15.192 2.833 1.00 79.69 248 ARG A CA 1
ATOM 1899 C C . ARG A 1 248 ? -6.516 15.889 2.740 1.00 79.69 248 ARG A C 1
ATOM 1901 O O . ARG A 1 248 ? -5.939 16.289 3.743 1.00 79.69 248 ARG A O 1
ATOM 1908 N N . ALA A 1 249 ? -6.010 16.036 1.515 1.00 78.06 249 ALA A N 1
ATOM 1909 C CA . ALA A 1 249 ? -4.903 16.946 1.224 1.00 78.06 249 ALA A CA 1
ATOM 1910 C C . ALA A 1 249 ? -5.449 18.375 1.121 1.00 78.06 249 ALA A C 1
ATOM 1912 O O . ALA A 1 249 ? -6.373 18.629 0.341 1.00 78.06 249 ALA A O 1
ATOM 1913 N N . VAL A 1 250 ? -4.915 19.291 1.923 1.00 75.12 250 VAL A N 1
ATOM 1914 C CA . VAL A 1 250 ? -5.385 20.685 1.962 1.00 75.12 250 VAL A CA 1
ATOM 1915 C C . VAL A 1 250 ? -4.267 21.628 1.548 1.00 75.12 250 VAL A C 1
ATOM 1917 O O . VAL A 1 250 ? -4.510 22.578 0.806 1.00 75.12 250 VAL A O 1
ATOM 1920 N N . THR A 1 251 ? -3.042 21.358 1.995 1.00 80.06 251 THR A N 1
ATOM 1921 C CA . THR A 1 251 ? -1.886 22.207 1.720 1.00 80.06 251 THR A CA 1
ATOM 1922 C C . THR A 1 251 ? -1.175 21.797 0.433 1.00 80.06 251 THR A C 1
ATOM 1924 O O . THR A 1 251 ? -1.278 20.662 -0.033 1.00 80.06 251 THR A O 1
ATOM 1927 N N . ARG A 1 252 ? -0.404 22.729 -0.139 1.00 79.31 252 ARG A N 1
ATOM 1928 C CA . ARG A 1 252 ? 0.494 22.472 -1.275 1.00 79.31 252 ARG A CA 1
ATOM 1929 C C . ARG A 1 252 ? 1.433 21.290 -1.004 1.00 79.31 252 ARG A C 1
ATOM 1931 O O . ARG A 1 252 ? 1.644 20.461 -1.891 1.00 79.31 252 ARG A O 1
ATOM 1938 N N . ASP A 1 253 ? 1.976 21.230 0.208 1.00 85.69 253 ASP A N 1
ATOM 1939 C CA . ASP A 1 253 ? 2.941 20.209 0.610 1.00 85.69 253 ASP A CA 1
ATOM 1940 C C . ASP A 1 253 ? 2.282 18.828 0.700 1.00 85.69 253 ASP A C 1
ATOM 1942 O O . ASP A 1 253 ? 2.885 17.847 0.270 1.00 85.69 253 ASP A O 1
ATOM 1946 N N . ASP A 1 254 ? 1.011 18.747 1.116 1.00 84.62 254 ASP A N 1
ATOM 1947 C CA . ASP A 1 254 ? 0.258 17.485 1.114 1.00 84.62 254 ASP A CA 1
ATOM 1948 C C . ASP A 1 254 ? 0.142 16.900 -0.300 1.00 84.62 254 ASP A C 1
ATOM 1950 O O . ASP A 1 254 ? 0.349 15.702 -0.500 1.00 84.62 254 ASP A O 1
ATOM 1954 N N . TYR A 1 255 ? -0.176 17.730 -1.301 1.00 84.31 255 TYR A N 1
ATOM 1955 C CA . TYR A 1 255 ? -0.260 17.280 -2.696 1.00 84.31 255 TYR A CA 1
ATOM 1956 C C . TYR A 1 255 ? 1.105 16.858 -3.241 1.00 84.31 255 TYR A C 1
ATOM 1958 O O . TYR A 1 255 ? 1.196 15.856 -3.953 1.00 84.31 255 TYR A O 1
ATOM 1966 N N . MET A 1 256 ? 2.164 17.594 -2.890 1.00 86.75 256 MET A N 1
ATOM 1967 C CA . MET A 1 256 ? 3.528 17.257 -3.291 1.00 86.75 256 MET A CA 1
ATOM 1968 C C . MET A 1 256 ? 3.954 15.904 -2.715 1.00 86.75 256 MET A C 1
ATOM 1970 O O . MET A 1 256 ? 4.425 15.047 -3.458 1.00 86.75 256 MET A O 1
ATOM 1974 N N . ILE A 1 257 ? 3.743 15.685 -1.415 1.00 88.06 257 ILE A N 1
ATOM 1975 C CA . ILE A 1 257 ? 4.095 14.429 -0.748 1.00 88.06 257 ILE A CA 1
ATOM 1976 C C . ILE A 1 257 ? 3.269 13.273 -1.313 1.00 88.06 257 ILE A C 1
ATOM 1978 O O . ILE A 1 257 ? 3.838 12.223 -1.595 1.00 88.06 257 ILE A O 1
ATOM 1982 N N . ARG A 1 258 ? 1.963 13.456 -1.563 1.00 85.88 258 ARG A N 1
ATOM 1983 C CA . ARG A 1 258 ? 1.132 12.394 -2.159 1.00 85.88 258 ARG A CA 1
ATOM 1984 C C . ARG A 1 258 ? 1.605 11.976 -3.546 1.00 85.88 258 ARG A C 1
ATOM 1986 O O . ARG A 1 258 ? 1.641 10.780 -3.824 1.00 85.88 258 ARG A O 1
ATOM 1993 N N . ALA A 1 259 ? 1.983 12.936 -4.389 1.00 85.06 259 ALA A N 1
ATOM 1994 C CA . ALA A 1 259 ? 2.532 12.644 -5.709 1.00 85.06 259 ALA A CA 1
ATOM 1995 C C . ALA A 1 259 ? 3.885 11.919 -5.608 1.00 85.06 259 ALA A C 1
ATOM 1997 O O . ALA A 1 259 ? 4.105 10.942 -6.313 1.00 85.06 259 ALA A O 1
ATOM 1998 N N . LEU A 1 260 ? 4.766 12.344 -4.697 1.00 89.12 260 LEU A N 1
ATOM 1999 C CA . LEU A 1 260 ? 6.063 11.692 -4.473 1.00 89.12 260 LEU A CA 1
ATOM 2000 C C . LEU A 1 260 ? 5.940 10.295 -3.845 1.00 89.12 260 LEU A C 1
ATOM 2002 O O . LEU A 1 260 ? 6.807 9.457 -4.061 1.00 89.12 260 LEU A O 1
ATOM 2006 N N . SER A 1 261 ? 4.873 10.030 -3.087 1.00 89.38 261 SER A N 1
ATOM 2007 C CA . SER A 1 261 ? 4.603 8.720 -2.482 1.00 89.38 261 SER A CA 1
ATOM 2008 C C . SER A 1 261 ? 3.914 7.725 -3.421 1.00 89.38 261 SER A C 1
ATOM 2010 O O . SER A 1 261 ? 3.516 6.650 -2.972 1.00 89.38 261 SER A O 1
ATOM 2012 N N . LEU A 1 262 ? 3.716 8.073 -4.700 1.00 85.69 262 LEU A N 1
ATOM 2013 C CA . LEU A 1 262 ? 3.151 7.132 -5.662 1.00 85.69 262 LEU A CA 1
ATOM 2014 C C . LEU A 1 262 ? 4.085 5.917 -5.819 1.00 85.69 262 LEU A C 1
ATOM 2016 O O . LEU A 1 262 ? 5.287 6.100 -6.026 1.00 85.69 262 LEU A O 1
ATOM 2020 N N . PRO A 1 263 ? 3.559 4.680 -5.730 1.00 86.50 263 PRO A N 1
ATOM 2021 C CA . PRO A 1 263 ? 4.351 3.480 -5.965 1.00 86.50 263 PRO A CA 1
ATOM 2022 C C . PRO A 1 263 ? 4.982 3.483 -7.359 1.00 86.50 263 PRO A C 1
ATOM 2024 O O . PRO A 1 263 ? 4.337 3.875 -8.334 1.00 86.50 263 PRO A O 1
ATOM 2027 N N . SER A 1 264 ? 6.205 2.960 -7.466 1.00 84.19 264 SER A N 1
ATOM 2028 C CA . SER A 1 264 ? 6.956 2.900 -8.729 1.00 84.19 264 SER A CA 1
ATOM 2029 C C . SER A 1 264 ? 6.284 2.059 -9.820 1.00 84.19 264 SER A C 1
ATOM 2031 O O . SER A 1 264 ? 6.611 2.209 -10.995 1.00 84.19 264 SER A O 1
ATOM 2033 N N . ASP A 1 265 ? 5.327 1.203 -9.453 1.00 83.88 265 ASP A N 1
ATOM 2034 C CA . ASP A 1 265 ? 4.496 0.425 -10.380 1.00 83.88 265 ASP A CA 1
ATOM 2035 C C . ASP A 1 265 ? 3.743 1.300 -11.392 1.00 83.88 265 ASP A C 1
ATOM 2037 O O . ASP A 1 265 ? 3.510 0.874 -12.524 1.00 83.88 265 ASP A O 1
ATOM 2041 N N . TYR A 1 266 ? 3.383 2.523 -10.997 1.00 84.00 266 TYR A N 1
ATOM 2042 C CA . TYR A 1 266 ? 2.655 3.473 -11.842 1.00 84.00 266 TYR A CA 1
ATOM 2043 C C . TYR A 1 266 ? 3.583 4.449 -12.576 1.00 84.00 266 TYR A C 1
ATOM 2045 O O . TYR A 1 266 ? 3.109 5.387 -13.208 1.00 84.00 266 TYR A O 1
ATOM 2053 N N . GLY A 1 267 ? 4.898 4.225 -12.514 1.00 82.75 267 GLY A N 1
ATOM 2054 C CA . GLY A 1 267 ? 5.930 5.076 -13.100 1.00 82.75 267 GLY A CA 1
ATOM 2055 C C . GLY A 1 267 ? 6.793 5.772 -12.046 1.00 82.75 267 GLY A C 1
ATOM 2056 O O . GLY A 1 267 ? 6.573 5.653 -10.842 1.00 82.75 267 GLY A O 1
ATOM 2057 N N . SER A 1 268 ? 7.818 6.493 -12.506 1.00 85.38 268 SER A N 1
ATOM 2058 C CA . SER A 1 268 ? 8.773 7.177 -11.628 1.00 85.38 268 SER A CA 1
ATOM 2059 C C . SER A 1 268 ? 8.549 8.687 -11.613 1.00 85.38 268 SER A C 1
ATOM 2061 O O . SER A 1 268 ? 8.460 9.335 -12.658 1.00 85.38 268 SER A O 1
ATOM 2063 N N . ILE A 1 269 ? 8.491 9.259 -10.412 1.00 87.94 269 ILE A N 1
ATOM 2064 C CA . ILE A 1 269 ? 8.385 10.702 -10.202 1.00 87.94 269 ILE A CA 1
ATOM 2065 C C . ILE A 1 269 ? 9.669 11.181 -9.529 1.00 87.94 269 ILE A C 1
ATOM 2067 O O . ILE A 1 269 ? 10.007 10.751 -8.431 1.00 87.94 269 ILE A O 1
ATOM 2071 N N . ALA A 1 270 ? 10.383 12.079 -10.202 1.00 88.06 270 ALA A N 1
ATOM 2072 C CA . ALA A 1 270 ? 11.640 12.651 -9.734 1.00 88.06 270 ALA A CA 1
ATOM 2073 C C . ALA A 1 270 ? 11.421 13.956 -8.962 1.00 88.06 270 ALA A C 1
ATOM 2075 O O . ALA A 1 270 ? 12.019 14.190 -7.913 1.00 88.06 270 ALA A O 1
ATOM 2076 N N . LYS A 1 271 ? 10.573 14.840 -9.503 1.00 89.12 271 LYS A N 1
ATOM 2077 C CA . LYS A 1 271 ? 10.330 16.169 -8.937 1.00 89.12 271 LYS A CA 1
ATOM 2078 C C . LYS A 1 271 ? 8.894 16.604 -9.173 1.00 89.12 271 LYS A C 1
ATOM 2080 O O . LYS A 1 271 ? 8.375 16.456 -10.277 1.00 89.12 271 LYS A O 1
ATOM 2085 N N . VAL A 1 272 ? 8.295 17.199 -8.145 1.00 86.44 272 VAL A N 1
ATOM 2086 C CA . VAL A 1 272 ? 6.928 17.725 -8.167 1.00 86.44 272 VAL A CA 1
ATOM 2087 C C . VAL A 1 272 ? 6.932 19.164 -7.668 1.00 86.44 272 VAL A C 1
ATOM 2089 O O . VAL A 1 272 ? 7.622 19.493 -6.706 1.00 86.44 272 VAL A O 1
ATOM 2092 N N . TYR A 1 273 ? 6.163 20.033 -8.317 1.00 87.31 273 TYR A N 1
ATOM 2093 C CA . TYR A 1 273 ? 5.949 21.412 -7.885 1.00 87.31 273 TYR A CA 1
ATOM 2094 C C . TYR A 1 273 ? 4.490 21.800 -8.115 1.00 87.31 273 TYR A C 1
ATOM 2096 O O . TYR A 1 273 ? 4.015 21.750 -9.242 1.00 87.31 273 TYR A O 1
ATOM 2104 N N . VAL A 1 274 ? 3.774 22.174 -7.054 1.00 84.69 274 VAL A N 1
ATOM 2105 C CA . VAL A 1 274 ? 2.324 22.455 -7.109 1.00 84.69 274 VAL A CA 1
ATOM 2106 C C . VAL A 1 274 ? 2.057 23.939 -6.895 1.00 84.69 274 VAL A C 1
ATOM 2108 O O . VAL A 1 274 ? 2.367 24.429 -5.827 1.00 84.69 274 VAL A O 1
ATOM 2111 N N . THR A 1 275 ? 1.485 24.684 -7.827 1.00 82.75 275 THR A N 1
ATOM 2112 C CA . THR A 1 275 ? 1.072 26.083 -7.598 1.00 82.75 275 THR A CA 1
ATOM 2113 C C . THR A 1 275 ? -0.435 26.212 -7.677 1.00 82.75 275 THR A C 1
ATOM 2115 O O . THR A 1 275 ? -1.098 25.338 -8.212 1.00 82.75 275 THR A O 1
ATOM 2118 N N . GLN A 1 276 ? -0.999 27.305 -7.169 1.00 75.44 276 GLN A N 1
ATOM 2119 C CA . GLN A 1 276 ? -2.324 27.711 -7.639 1.00 75.44 276 GLN A CA 1
ATOM 2120 C C . GLN A 1 276 ? -2.236 28.057 -9.131 1.00 75.44 276 GLN A C 1
ATOM 2122 O O . GLN A 1 276 ? -1.152 28.422 -9.603 1.00 75.44 276 GLN A O 1
ATOM 2127 N N . ASP A 1 277 ? -3.342 27.928 -9.858 1.00 66.88 277 ASP A N 1
ATOM 2128 C CA . ASP A 1 277 ? -3.451 28.407 -11.238 1.00 66.88 277 ASP A CA 1
ATOM 2129 C C . ASP A 1 277 ? -3.231 29.929 -11.256 1.00 66.88 277 ASP A C 1
ATOM 2131 O O . ASP A 1 277 ? -4.144 30.726 -11.069 1.00 66.88 277 ASP A O 1
ATOM 2135 N N . MET A 1 278 ? -1.977 30.356 -11.383 1.00 60.31 278 MET A N 1
ATOM 2136 C CA . MET A 1 278 ? -1.617 31.728 -11.703 1.00 60.31 278 MET A CA 1
ATOM 2137 C C . MET A 1 278 ? -1.551 31.799 -13.213 1.00 60.31 278 MET A C 1
ATOM 2139 O O . MET A 1 278 ? -0.893 30.952 -13.815 1.00 60.31 278 MET A O 1
ATOM 2143 N N . SER A 1 279 ? -2.230 32.803 -13.780 1.00 53.75 279 SER A N 1
ATOM 2144 C CA . SER A 1 279 ? -2.264 33.137 -15.207 1.00 53.75 279 SER A CA 1
ATOM 2145 C C . SER A 1 279 ? -1.082 32.524 -15.943 1.00 53.75 279 SER A C 1
ATOM 2147 O O . SER A 1 279 ? 0.042 33.000 -15.766 1.00 53.75 279 SER A O 1
ATOM 2149 N N . ARG A 1 280 ? -1.335 31.446 -16.704 1.00 54.06 280 ARG A N 1
ATOM 2150 C CA . ARG A 1 280 ? -0.344 30.842 -17.598 1.00 54.06 280 ARG A CA 1
ATOM 2151 C C . ARG A 1 280 ? 0.240 31.988 -18.410 1.00 54.06 280 ARG A C 1
ATOM 2153 O O . ARG A 1 280 ? -0.463 32.527 -19.263 1.00 54.06 280 ARG A O 1
ATOM 2160 N N . GLU A 1 281 ? 1.463 32.404 -18.070 1.00 44.56 281 GLU A N 1
ATOM 2161 C CA . GLU A 1 281 ? 2.190 33.460 -18.770 1.00 44.56 281 GLU A CA 1
ATOM 2162 C C . GLU A 1 281 ? 2.090 33.122 -20.248 1.00 44.56 281 GLU A C 1
ATOM 2164 O O . GLU A 1 281 ? 2.567 32.077 -20.704 1.00 44.56 281 GLU A O 1
ATOM 2169 N N . THR A 1 282 ? 1.315 33.937 -20.956 1.00 43.62 282 THR A N 1
ATOM 2170 C CA . THR A 1 282 ? 1.020 33.744 -22.363 1.00 43.62 282 THR A CA 1
ATOM 2171 C C . THR A 1 282 ? 2.355 33.605 -23.067 1.00 43.62 282 THR A C 1
ATOM 2173 O O . THR A 1 282 ? 3.138 34.555 -23.091 1.00 43.62 282 THR A O 1
ATOM 2176 N N . LEU A 1 283 ? 2.625 32.419 -23.625 1.00 45.78 283 LEU A N 1
ATOM 2177 C CA . LEU A 1 283 ? 3.671 32.239 -24.626 1.00 45.78 283 LEU A CA 1
ATOM 2178 C C . LEU A 1 283 ? 3.581 33.451 -25.560 1.00 45.78 283 LEU A C 1
ATOM 2180 O O . LEU A 1 283 ? 2.501 33.728 -26.083 1.00 45.78 283 LEU A O 1
ATOM 2184 N N . LYS A 1 284 ? 4.677 34.205 -25.712 1.00 43.47 284 LYS A N 1
ATOM 2185 C CA . LYS A 1 284 ? 4.737 35.501 -26.423 1.00 43.47 284 LYS A CA 1
ATOM 2186 C C . LYS A 1 284 ? 4.304 35.453 -27.897 1.00 43.47 284 LYS A C 1
ATOM 2188 O O . LYS A 1 284 ? 4.459 36.442 -28.605 1.00 43.47 284 LYS A O 1
ATOM 2193 N N . THR A 1 285 ? 3.774 34.338 -28.380 1.00 45.47 285 THR A N 1
ATOM 2194 C CA . THR A 1 285 ? 3.326 34.163 -29.752 1.00 45.47 285 THR A CA 1
ATOM 2195 C C . THR A 1 285 ? 1.826 34.475 -29.834 1.00 45.47 285 THR A C 1
ATOM 2197 O O . THR A 1 285 ? 1.006 33.684 -29.362 1.00 45.47 285 THR A O 1
ATOM 2200 N N . PRO A 1 286 ? 1.429 35.621 -30.420 1.00 40.16 286 PRO A N 1
ATOM 2201 C CA . PRO A 1 286 ? 0.037 36.026 -30.529 1.00 40.16 286 PRO A CA 1
ATOM 2202 C C . PRO A 1 286 ? -0.601 35.272 -31.698 1.00 40.16 286 PRO A C 1
ATOM 2204 O O . PRO A 1 286 ? -0.828 35.824 -32.770 1.00 40.16 286 PRO A O 1
ATOM 2207 N N . THR A 1 287 ? -0.869 33.982 -31.524 1.00 46.97 287 THR A N 1
ATOM 2208 C CA . THR A 1 287 ? -1.651 33.202 -32.488 1.00 46.97 287 THR A CA 1
ATOM 2209 C C . THR A 1 287 ? -3.000 32.889 -31.852 1.00 46.97 287 THR A C 1
ATOM 2211 O O . THR A 1 287 ? -3.173 31.874 -31.194 1.00 46.97 287 THR A O 1
ATOM 2214 N N . ILE A 1 288 ? -3.913 33.860 -31.971 1.00 44.31 288 ILE A N 1
ATOM 2215 C CA . ILE A 1 288 ? -5.383 33.742 -31.982 1.00 44.31 288 ILE A CA 1
ATOM 2216 C C . ILE A 1 288 ? -5.963 32.545 -31.196 1.00 44.31 288 ILE A C 1
ATOM 2218 O O . ILE A 1 288 ? -5.993 31.433 -31.711 1.00 44.31 288 ILE A O 1
ATOM 2222 N N . SER A 1 289 ? -6.495 32.799 -29.990 1.00 47.00 289 SER A N 1
ATOM 2223 C CA . SER A 1 289 ? -7.540 32.002 -29.299 1.00 47.00 289 SER A CA 1
ATOM 2224 C C . SER A 1 289 ? -7.648 32.490 -27.837 1.00 47.00 289 SER A C 1
ATOM 2226 O O . SER A 1 289 ? -6.976 31.954 -26.958 1.00 47.00 289 SER A O 1
ATOM 2228 N N . THR A 1 290 ? -8.316 33.600 -27.509 1.00 44.53 290 THR A N 1
ATOM 2229 C CA . THR A 1 290 ? -9.738 33.676 -27.072 1.00 44.53 290 THR A CA 1
ATOM 2230 C C . THR A 1 290 ? -10.231 32.664 -26.032 1.00 44.53 290 THR A C 1
ATOM 2232 O O . THR A 1 290 ? -11.428 32.651 -25.755 1.00 44.53 290 THR A O 1
ATOM 2235 N N . LEU A 1 291 ? -9.370 31.884 -25.373 1.00 49.25 291 LEU A N 1
ATOM 2236 C CA . LEU A 1 291 ? -9.778 31.390 -24.062 1.00 49.25 291 LEU A CA 1
ATOM 2237 C C . LEU A 1 291 ? -9.869 32.638 -23.182 1.00 49.25 291 LEU A C 1
ATOM 2239 O O . LEU A 1 291 ? -8.863 33.347 -23.060 1.00 49.25 291 LEU A O 1
ATOM 2243 N N . PRO A 1 292 ? -11.051 32.963 -22.621 1.00 47.59 292 PRO A N 1
ATOM 2244 C CA . PRO A 1 292 ? -11.084 33.908 -21.528 1.00 47.59 292 PRO A CA 1
ATOM 2245 C C . PRO A 1 292 ? -10.032 33.419 -20.543 1.00 47.59 292 PRO A C 1
ATOM 2247 O O . PRO A 1 292 ? -9.827 32.210 -20.399 1.00 47.59 292 PRO A O 1
ATOM 2250 N N . ASN A 1 293 ? -9.328 34.345 -19.916 1.00 51.47 293 ASN A N 1
ATOM 2251 C CA . ASN A 1 293 ? -8.464 34.039 -18.794 1.00 51.47 293 ASN A CA 1
ATOM 2252 C C . ASN A 1 293 ? -9.391 33.535 -17.665 1.00 51.47 293 ASN A C 1
ATOM 2254 O O . ASN A 1 293 ? -9.732 34.284 -16.753 1.00 51.47 293 ASN A O 1
ATOM 2258 N N . VAL A 1 294 ? -9.930 32.316 -17.802 1.00 55.47 294 VAL A N 1
ATOM 2259 C CA . VAL A 1 294 ? -10.789 31.637 -16.837 1.00 55.47 294 VAL A CA 1
ATOM 2260 C C . VAL A 1 294 ? -9.828 31.135 -15.783 1.00 55.47 294 VAL A C 1
ATOM 2262 O O . VAL A 1 294 ? -9.490 29.962 -15.710 1.00 55.47 294 VAL A O 1
ATOM 2265 N N . HIS A 1 295 ? -9.307 32.096 -15.033 1.00 58.12 295 HIS A N 1
ATOM 2266 C CA . HIS A 1 295 ? -8.544 31.847 -13.841 1.00 58.12 295 HIS A CA 1
ATOM 2267 C C . HIS A 1 295 ? -9.487 31.166 -12.861 1.00 58.12 295 HIS A C 1
ATOM 2269 O O . HIS A 1 295 ? -10.508 31.742 -12.469 1.00 58.12 295 HIS A O 1
ATOM 2275 N N . ASN A 1 296 ? -9.153 29.939 -12.486 1.00 65.00 296 ASN A N 1
ATOM 2276 C CA . ASN A 1 296 ? -9.826 29.291 -11.384 1.00 65.00 296 ASN A CA 1
ATOM 2277 C C . ASN A 1 296 ? -8.894 29.340 -10.167 1.00 65.00 296 ASN A C 1
ATOM 2279 O O . ASN A 1 296 ? -8.054 28.454 -10.027 1.00 65.00 296 ASN A O 1
ATOM 2283 N N . PRO A 1 297 ? -9.040 30.321 -9.252 1.00 69.31 297 PRO A N 1
ATOM 2284 C CA . PRO A 1 297 ? -8.197 30.407 -8.055 1.00 69.31 297 PRO A CA 1
ATOM 2285 C C . PRO A 1 297 ? -8.338 29.183 -7.143 1.00 69.31 297 PRO A C 1
ATOM 2287 O O . PRO A 1 297 ? -7.524 28.984 -6.246 1.00 69.31 297 PRO A O 1
ATOM 2290 N N . LEU A 1 298 ? -9.384 28.373 -7.345 1.00 72.06 298 LEU A N 1
ATOM 2291 C CA . LEU A 1 298 ? -9.622 27.131 -6.615 1.00 72.06 298 LEU A CA 1
ATOM 2292 C C . LEU A 1 298 ? -8.952 25.916 -7.279 1.00 72.06 298 LEU A C 1
ATOM 2294 O O . LEU A 1 298 ? -9.094 24.806 -6.769 1.00 72.06 298 LEU A O 1
ATOM 2298 N N . SER A 1 299 ? -8.260 26.110 -8.406 1.00 72.38 299 SER A N 1
ATOM 2299 C CA . SER A 1 299 ? -7.521 25.071 -9.122 1.00 72.38 299 SER A CA 1
ATOM 2300 C C . SER A 1 299 ? -6.036 25.108 -8.775 1.00 72.38 299 SER A C 1
ATOM 2302 O O . SER A 1 299 ? -5.440 26.173 -8.585 1.00 72.38 299 SER A O 1
ATOM 2304 N N . LEU A 1 300 ? -5.433 23.924 -8.721 1.00 75.12 300 LEU A N 1
ATOM 2305 C CA . LEU A 1 300 ? -3.996 23.747 -8.535 1.00 75.12 300 LEU A CA 1
ATOM 2306 C C . LEU A 1 300 ? -3.362 23.233 -9.826 1.00 75.12 300 LEU A C 1
ATOM 2308 O O . LEU A 1 300 ? -3.889 22.335 -10.470 1.00 75.12 300 LEU A O 1
ATOM 2312 N N . ASP A 1 301 ? -2.186 23.743 -10.151 1.00 76.19 301 ASP A N 1
ATOM 2313 C CA . ASP A 1 301 ? -1.361 23.312 -11.268 1.00 76.19 301 ASP A CA 1
ATOM 2314 C C . ASP A 1 301 ? -0.139 22.566 -10.727 1.00 76.19 301 ASP A C 1
ATOM 2316 O O . ASP A 1 301 ? 0.683 23.120 -9.995 1.00 76.19 301 ASP A O 1
ATOM 2320 N N . MET A 1 302 ? -0.007 21.289 -11.077 1.00 78.50 302 MET A N 1
ATOM 2321 C CA . MET A 1 302 ? 1.107 20.444 -10.660 1.00 78.50 302 MET A CA 1
ATOM 2322 C C . MET A 1 302 ? 2.041 20.176 -11.837 1.00 78.50 302 MET A C 1
ATOM 2324 O O . MET A 1 302 ? 1.642 19.633 -12.865 1.00 78.50 302 MET A O 1
ATOM 2328 N N . TYR A 1 303 ? 3.310 20.518 -11.651 1.00 82.56 303 TYR A N 1
ATOM 2329 C CA . TYR A 1 303 ? 4.390 20.268 -12.592 1.00 82.56 303 TYR A CA 1
ATOM 2330 C C . TYR A 1 303 ? 5.210 19.064 -12.140 1.00 82.56 303 TYR A C 1
ATOM 2332 O O . TYR A 1 303 ? 5.706 19.042 -11.010 1.00 82.56 303 TYR A O 1
ATOM 2340 N N . ILE A 1 304 ? 5.370 18.082 -13.028 1.00 81.06 304 ILE A N 1
ATOM 2341 C CA . ILE A 1 304 ? 5.993 16.788 -12.718 1.00 81.06 304 ILE A CA 1
ATOM 2342 C C . ILE A 1 304 ? 7.141 16.504 -13.693 1.00 81.06 304 ILE A C 1
ATOM 2344 O O . ILE A 1 304 ? 6.995 16.700 -14.901 1.00 81.06 304 ILE A O 1
ATOM 2348 N N . LEU A 1 305 ? 8.263 16.017 -13.159 1.00 86.81 305 LEU A N 1
ATOM 2349 C CA . LEU A 1 305 ? 9.376 15.424 -13.908 1.00 86.81 305 LEU A CA 1
ATOM 2350 C C . LEU A 1 305 ? 9.572 13.963 -13.491 1.00 86.81 305 LEU A C 1
ATOM 2352 O O . LEU A 1 305 ? 9.371 13.626 -12.322 1.00 86.81 305 LEU A O 1
ATOM 2356 N N . SER A 1 306 ? 10.001 13.128 -14.432 1.00 86.19 306 SER A N 1
ATOM 2357 C CA . SER A 1 306 ? 10.279 11.695 -14.262 1.00 86.19 306 SER A CA 1
ATOM 2358 C C . SER A 1 306 ? 11.761 11.381 -14.475 1.00 86.19 306 SER A C 1
ATOM 2360 O O . SER A 1 306 ? 12.535 12.250 -14.881 1.00 86.19 306 SER A O 1
ATOM 2362 N N . TYR A 1 307 ? 12.161 10.138 -14.205 1.00 86.88 307 TYR A N 1
ATOM 2363 C CA . TYR A 1 307 ? 13.486 9.630 -14.559 1.00 86.88 307 TYR A CA 1
ATOM 2364 C C . TYR A 1 307 ? 13.450 8.832 -15.868 1.00 86.88 307 TYR A C 1
ATOM 2366 O O . TYR A 1 307 ? 12.489 8.108 -16.123 1.00 86.88 307 TYR A O 1
ATOM 2374 N N . ASP A 1 308 ? 14.502 8.942 -16.684 1.00 82.94 308 ASP A N 1
ATOM 2375 C CA . ASP A 1 308 ? 14.773 7.979 -17.761 1.00 82.94 308 ASP A CA 1
ATOM 2376 C C . ASP A 1 308 ? 15.458 6.700 -17.230 1.00 82.94 308 ASP A C 1
ATOM 2378 O O . ASP A 1 308 ? 15.800 6.585 -16.048 1.00 82.94 308 ASP A O 1
ATOM 2382 N N . SER A 1 309 ? 15.713 5.737 -18.121 1.00 81.62 309 SER A N 1
ATOM 2383 C CA . SER A 1 309 ? 16.449 4.502 -17.805 1.00 81.62 309 SER A CA 1
ATOM 2384 C C . SER A 1 309 ? 17.876 4.739 -17.289 1.00 81.62 309 SER A C 1
ATOM 2386 O O . SER A 1 309 ? 18.451 3.862 -16.650 1.00 81.62 309 SER A O 1
ATOM 2388 N N . ASN A 1 310 ? 18.445 5.917 -17.550 1.00 87.25 310 ASN A N 1
ATOM 2389 C CA . ASN A 1 310 ? 19.783 6.328 -17.132 1.00 87.25 310 ASN A CA 1
ATOM 2390 C C . ASN A 1 310 ? 19.760 7.199 -15.858 1.00 87.25 310 ASN A C 1
ATOM 2392 O O . ASN A 1 310 ? 20.807 7.700 -15.452 1.00 87.25 310 ASN A O 1
ATOM 2396 N N . LYS A 1 311 ? 18.594 7.356 -15.209 1.00 85.00 311 LYS A N 1
ATOM 2397 C CA . LYS A 1 311 ? 18.353 8.216 -14.035 1.00 85.00 311 LYS A CA 1
ATOM 2398 C C . LYS A 1 311 ? 18.543 9.721 -14.281 1.00 85.00 311 LYS A C 1
ATOM 2400 O O . LYS A 1 311 ? 18.711 10.481 -13.326 1.00 85.00 311 LYS A O 1
ATOM 2405 N N . ASN A 1 312 ? 18.464 10.180 -15.525 1.00 90.75 312 ASN A N 1
ATOM 2406 C CA . ASN A 1 312 ? 18.391 11.602 -15.855 1.00 90.75 312 ASN A CA 1
ATOM 2407 C C . ASN A 1 312 ? 16.951 12.109 -15.760 1.00 90.75 312 ASN A C 1
ATOM 2409 O O . ASN A 1 312 ? 15.996 11.346 -15.920 1.00 90.75 312 ASN A O 1
ATOM 2413 N N . LEU A 1 313 ? 16.789 13.414 -15.530 1.00 87.00 313 LEU A N 1
ATOM 2414 C CA . LEU A 1 313 ? 15.467 14.035 -15.496 1.00 87.00 313 LEU A CA 1
ATOM 2415 C C . LEU A 1 313 ? 14.880 14.151 -16.906 1.00 87.00 313 LEU A C 1
ATOM 2417 O O . LEU A 1 313 ? 15.522 14.673 -17.815 1.00 87.00 313 LEU A O 1
ATOM 2421 N N . THR A 1 314 ? 13.631 13.723 -17.054 1.00 85.81 314 THR A N 1
ATOM 2422 C CA . THR A 1 314 ? 12.844 13.821 -18.286 1.00 85.81 314 THR A CA 1
ATOM 2423 C C . THR A 1 314 ? 11.433 14.328 -18.003 1.00 85.81 314 THR A C 1
ATOM 2425 O O . THR A 1 314 ? 10.979 14.388 -16.857 1.00 85.81 314 THR A O 1
ATOM 2428 N N . ASN A 1 315 ? 10.728 14.732 -19.059 1.00 84.50 315 ASN A N 1
ATOM 2429 C CA . ASN A 1 315 ? 9.325 15.113 -18.949 1.00 84.50 315 ASN A CA 1
ATOM 2430 C C . ASN A 1 315 ? 8.461 13.880 -18.672 1.00 84.50 315 ASN A C 1
ATOM 2432 O O . ASN A 1 315 ? 8.560 12.882 -19.382 1.00 84.50 315 ASN A O 1
ATOM 2436 N N . ALA A 1 316 ? 7.565 13.994 -17.691 1.00 81.06 316 ALA A N 1
ATOM 2437 C CA . ALA A 1 316 ? 6.599 12.947 -17.378 1.00 81.06 316 ALA A CA 1
ATOM 2438 C C . ALA A 1 316 ? 5.665 12.669 -18.569 1.00 81.06 316 ALA A C 1
ATOM 2440 O O . ALA A 1 316 ? 5.119 13.607 -19.167 1.00 81.06 316 ALA A O 1
ATOM 2441 N N . SER A 1 317 ? 5.450 11.385 -18.873 1.00 79.56 317 SER A N 1
ATOM 2442 C CA . SER A 1 317 ? 4.515 10.939 -19.908 1.00 79.56 317 SER A CA 1
ATOM 2443 C C . SER A 1 317 ? 3.071 11.332 -19.573 1.00 79.56 317 SER A C 1
ATOM 2445 O O . SER A 1 317 ? 2.710 11.580 -18.419 1.00 79.56 317 SER A O 1
ATOM 2447 N N . THR A 1 318 ? 2.213 11.416 -20.591 1.00 74.94 318 THR A N 1
ATOM 2448 C CA . THR A 1 318 ? 0.785 11.711 -20.396 1.00 74.94 318 THR A CA 1
ATOM 2449 C C . THR A 1 318 ? 0.082 10.596 -19.624 1.00 74.94 318 THR A C 1
ATOM 2451 O O . THR A 1 318 ? -0.754 10.900 -18.779 1.00 74.94 318 THR A O 1
ATOM 2454 N N . THR A 1 319 ? 0.475 9.335 -19.832 1.00 76.56 319 THR A N 1
ATOM 2455 C CA . THR A 1 319 ? -0.027 8.176 -19.080 1.00 76.56 319 THR A CA 1
ATOM 2456 C C . THR A 1 319 ? 0.260 8.295 -17.581 1.00 76.56 319 THR A C 1
ATOM 2458 O O . THR A 1 319 ? -0.627 8.059 -16.770 1.00 76.56 319 THR A O 1
ATOM 2461 N N . LEU A 1 320 ? 1.464 8.737 -17.190 1.00 79.50 320 LEU A N 1
ATOM 2462 C CA . LEU A 1 320 ? 1.807 8.940 -15.774 1.00 79.50 320 LEU A CA 1
ATOM 2463 C C . LEU A 1 320 ? 0.937 10.028 -15.123 1.00 79.50 320 LEU A C 1
ATOM 2465 O O . LEU A 1 320 ? 0.597 9.952 -13.945 1.00 79.50 320 LEU A O 1
ATOM 2469 N N . LYS A 1 321 ? 0.560 11.051 -15.895 1.00 75.81 321 LYS A N 1
ATOM 2470 C CA . LYS A 1 321 ? -0.312 12.132 -15.424 1.00 75.81 321 LYS A CA 1
ATOM 2471 C C . LYS A 1 321 ? -1.762 11.663 -15.295 1.00 75.81 321 LYS A C 1
ATOM 2473 O O . LYS A 1 321 ? -2.411 11.899 -14.281 1.00 75.81 321 LYS A O 1
ATOM 2478 N N . ILE A 1 322 ? -2.277 10.988 -16.316 1.00 65.62 322 ILE A N 1
ATOM 2479 C CA . ILE A 1 322 ? -3.636 10.453 -16.329 1.00 65.62 322 ILE A CA 1
ATOM 2480 C C . ILE A 1 322 ? -3.564 8.984 -15.907 1.00 65.62 322 ILE A C 1
ATOM 2482 O O . ILE A 1 322 ? -3.644 8.086 -16.734 1.00 65.62 322 ILE A O 1
ATOM 2486 N N . ALA A 1 323 ? -3.426 8.711 -14.611 1.00 51.84 323 ALA A N 1
ATOM 2487 C CA . ALA A 1 323 ? -3.349 7.325 -14.136 1.00 51.84 323 ALA A CA 1
ATOM 2488 C C . ALA A 1 323 ? -4.597 6.467 -14.480 1.00 51.84 323 ALA A C 1
ATOM 2490 O O . ALA A 1 323 ? -4.554 5.246 -14.346 1.00 51.84 323 ALA A O 1
ATOM 2491 N N . GLU A 1 324 ? -5.700 7.080 -14.936 1.00 44.16 324 GLU A N 1
ATOM 2492 C CA . GLU A 1 324 ? -6.847 6.365 -15.501 1.00 44.16 324 GLU A CA 1
ATOM 2493 C C . GLU A 1 324 ? -6.790 6.350 -17.031 1.00 44.16 324 GLU A C 1
ATOM 2495 O O . GLU A 1 324 ? -6.676 7.402 -17.651 1.00 44.16 324 GLU A O 1
ATOM 2500 N N . GLY A 1 325 ? -6.964 5.173 -17.642 1.00 38.84 325 GLY A N 1
ATOM 2501 C CA . GLY A 1 325 ? -6.919 4.926 -19.095 1.00 38.84 325 GLY A CA 1
ATOM 2502 C C . GLY A 1 325 ? -7.967 5.641 -19.968 1.00 38.84 325 GLY A C 1
ATOM 2503 O O . GLY A 1 325 ? -8.279 5.174 -21.061 1.00 38.84 325 GLY A O 1
ATOM 2504 N N . GLY A 1 326 ? -8.527 6.764 -19.519 1.00 37.78 326 GLY A N 1
ATOM 2505 C CA . GLY A 1 326 ? -9.280 7.688 -20.352 1.00 37.78 326 GLY A CA 1
ATOM 2506 C C . GLY A 1 326 ? -8.327 8.526 -21.195 1.00 37.78 326 GLY A C 1
ATOM 2507 O O . GLY A 1 326 ? -7.946 9.625 -20.798 1.00 37.78 326 GLY A O 1
ATOM 2508 N N . LEU A 1 327 ? -7.954 8.019 -22.370 1.00 39.25 327 LEU A N 1
ATOM 2509 C CA . LEU A 1 327 ? -7.410 8.852 -23.438 1.00 39.25 327 LEU A CA 1
ATOM 2510 C C . LEU A 1 327 ? -8.481 9.891 -23.799 1.00 39.25 327 LEU A C 1
ATOM 2512 O O . LEU A 1 327 ? -9.464 9.580 -24.474 1.00 39.25 327 LEU A O 1
ATOM 2516 N N . SER A 1 328 ? -8.321 11.124 -23.321 1.00 37.66 328 SER A N 1
ATOM 2517 C CA . SER A 1 328 ? -8.965 12.275 -23.947 1.00 37.66 328 SER A CA 1
ATOM 2518 C C . SER A 1 328 ? -8.441 12.326 -25.384 1.00 37.66 328 SER A C 1
ATOM 2520 O O . SER A 1 328 ? -7.289 12.674 -25.620 1.00 37.66 328 SER A O 1
ATOM 2522 N N . ASN A 1 329 ? -9.258 11.887 -26.345 1.00 33.47 329 ASN A N 1
ATOM 2523 C CA . ASN A 1 329 ? -8.952 11.963 -27.776 1.00 33.47 329 ASN A CA 1
ATOM 2524 C C . ASN A 1 329 ? -9.231 13.368 -28.345 1.00 33.47 329 ASN A C 1
ATOM 2526 O O . ASN A 1 329 ? -9.385 13.503 -29.557 1.00 33.47 329 ASN A O 1
ATOM 2530 N N . ASP A 1 330 ? -9.359 14.404 -27.509 1.00 39.84 330 ASP A N 1
ATOM 2531 C CA . ASP A 1 330 ? -9.577 15.762 -28.001 1.00 39.84 330 ASP A CA 1
ATOM 2532 C C . ASP A 1 330 ? -8.238 16.367 -28.466 1.00 39.84 330 ASP A C 1
ATOM 2534 O O . ASP A 1 330 ? -7.362 16.631 -27.637 1.00 39.84 330 ASP A O 1
ATOM 2538 N N . PRO A 1 331 ? -8.042 16.619 -29.775 1.00 34.81 331 PRO A N 1
ATOM 2539 C CA . PRO A 1 331 ? -6.824 17.250 -30.282 1.00 34.81 331 PRO A CA 1
ATOM 2540 C C . PRO A 1 331 ? -6.626 18.691 -29.775 1.00 34.81 331 PRO A C 1
ATOM 2542 O O . PRO A 1 331 ? -5.548 19.251 -29.968 1.00 34.81 331 PRO A O 1
ATOM 2545 N N . ASN A 1 332 ? -7.632 19.300 -29.132 1.00 32.53 332 ASN A N 1
ATOM 2546 C CA . ASN A 1 332 ? -7.537 20.636 -28.538 1.00 32.53 332 ASN A CA 1
ATOM 2547 C C . ASN A 1 332 ? -7.227 20.628 -27.034 1.00 32.53 332 ASN A C 1
ATOM 2549 O O . ASN A 1 332 ? -7.188 21.705 -26.430 1.00 32.53 332 ASN A O 1
ATOM 2553 N N . ASP A 1 333 ? -7.009 19.461 -26.420 1.00 38.38 333 ASP A N 1
ATOM 2554 C CA . ASP A 1 333 ? -6.685 19.370 -24.999 1.00 38.38 333 ASP A CA 1
ATOM 2555 C C . ASP A 1 333 ? -5.298 19.988 -24.743 1.00 38.38 333 ASP A C 1
ATOM 2557 O O . ASP A 1 333 ? -4.248 19.406 -25.030 1.00 38.38 333 ASP A O 1
ATOM 2561 N N . LYS A 1 334 ? -5.291 21.249 -24.285 1.00 34.41 334 LYS A N 1
ATOM 2562 C CA . LYS A 1 334 ? -4.100 22.101 -24.136 1.00 34.41 334 LYS A CA 1
ATOM 2563 C C . LYS A 1 334 ? -3.225 21.662 -22.960 1.00 34.41 334 LYS A C 1
ATOM 2565 O O . LYS A 1 334 ? -3.079 22.410 -21.989 1.00 34.41 334 LYS A O 1
ATOM 2570 N N . GLY A 1 335 ? -2.638 20.468 -23.050 1.00 36.44 335 GLY A N 1
ATOM 2571 C CA . GLY A 1 335 ? -1.535 19.962 -22.219 1.00 36.44 335 GLY A CA 1
ATOM 2572 C C . GLY A 1 335 ? -1.760 19.990 -20.704 1.00 36.44 335 GLY A C 1
ATOM 2573 O O . GLY A 1 335 ? -0.811 19.800 -19.948 1.00 36.44 335 GLY A O 1
ATOM 2574 N N . GLY A 1 336 ? -2.987 20.258 -20.270 1.00 39.12 336 GLY A N 1
ATOM 2575 C CA . GLY A 1 336 ? -3.380 20.464 -18.892 1.00 39.12 336 GLY A CA 1
ATOM 2576 C C . GLY A 1 336 ? -4.680 19.728 -18.672 1.00 39.12 336 GLY A C 1
ATOM 2577 O O . GLY A 1 336 ? -5.753 20.316 -18.745 1.00 39.12 336 GLY A O 1
ATOM 2578 N N . LEU A 1 337 ? -4.568 18.429 -18.435 1.00 44.84 337 LEU A N 1
ATOM 2579 C CA . LEU A 1 337 ? -5.723 17.607 -18.122 1.00 44.84 337 LEU A CA 1
ATOM 2580 C C . LEU A 1 337 ? -6.155 17.974 -16.707 1.00 44.84 337 LEU A C 1
ATOM 2582 O O . LEU A 1 337 ? -5.473 17.653 -15.733 1.00 44.84 337 LEU A O 1
ATOM 2586 N N . THR A 1 338 ? -7.244 18.727 -16.609 1.00 40.00 338 THR A N 1
ATOM 2587 C CA . THR A 1 338 ? -7.877 19.062 -15.337 1.00 40.00 338 THR A CA 1
ATOM 2588 C C . THR A 1 338 ? -8.727 17.875 -14.908 1.00 40.00 338 THR A C 1
ATOM 2590 O O . THR A 1 338 ? -9.753 17.573 -15.514 1.00 40.00 338 THR A O 1
ATOM 2593 N N . LYS A 1 339 ? -8.326 17.183 -13.840 1.00 44.72 339 LYS A N 1
ATOM 2594 C CA . LYS A 1 339 ? -9.182 16.189 -13.180 1.00 44.72 339 LYS A CA 1
ATOM 2595 C C . LYS A 1 339 ? -9.258 16.531 -11.700 1.00 44.72 339 LYS A C 1
ATOM 2597 O O . LYS A 1 339 ? -8.244 16.798 -11.066 1.00 44.72 339 LYS A O 1
ATOM 2602 N N . TYR A 1 340 ? -10.474 16.577 -11.158 1.00 47.78 340 TYR A N 1
ATOM 2603 C CA . TYR A 1 340 ? -10.730 16.892 -9.744 1.00 47.78 340 TYR A CA 1
ATOM 2604 C C . TYR A 1 340 ? -10.148 18.238 -9.256 1.00 47.78 340 TYR A C 1
ATOM 2606 O O . TYR A 1 340 ? -9.813 18.374 -8.083 1.00 47.78 340 TYR A O 1
ATOM 2614 N N . GLY A 1 341 ? -10.042 19.238 -10.140 1.00 47.25 341 GLY A N 1
ATOM 2615 C CA . GLY A 1 341 ? -9.525 20.570 -9.795 1.00 47.25 341 GLY A CA 1
ATOM 2616 C C . GLY A 1 341 ? -7.997 20.677 -9.733 1.00 47.25 341 GLY A C 1
ATOM 2617 O O . GLY A 1 341 ? -7.488 21.676 -9.232 1.00 47.25 341 GLY A O 1
ATOM 2618 N N . VAL A 1 342 ? -7.267 19.668 -10.228 1.00 52.53 342 VAL A N 1
ATOM 2619 C CA . VAL A 1 342 ? -5.811 19.732 -10.406 1.00 52.53 342 VAL A CA 1
ATOM 2620 C C . VAL A 1 342 ? -5.472 19.582 -11.889 1.00 52.53 342 VAL A C 1
ATOM 2622 O O . VAL A 1 342 ? -5.881 18.608 -12.523 1.00 52.53 342 VAL A O 1
ATOM 2625 N N . THR A 1 343 ? -4.727 20.538 -12.440 1.00 57.97 343 THR A N 1
ATOM 2626 C CA . THR A 1 343 ? -4.166 20.496 -13.794 1.00 57.97 343 THR A CA 1
ATOM 2627 C C . THR A 1 343 ? -2.758 19.913 -13.743 1.00 57.97 343 THR A C 1
ATOM 2629 O O . THR A 1 343 ? -1.915 20.379 -12.976 1.00 57.97 343 THR A O 1
ATOM 2632 N N . LEU A 1 344 ? -2.459 18.920 -14.581 1.00 56.44 344 LEU A N 1
ATOM 2633 C CA . LEU A 1 344 ? -1.121 18.321 -14.649 1.00 56.44 344 LEU A CA 1
ATOM 2634 C C . LEU A 1 344 ? -0.317 18.877 -15.827 1.00 56.44 344 LEU A C 1
ATOM 2636 O O . LEU A 1 344 ? -0.543 18.513 -16.980 1.00 56.44 344 LEU A O 1
ATOM 2640 N N . ASN A 1 345 ? 0.679 19.706 -15.532 1.00 55.97 345 ASN A N 1
ATOM 2641 C CA . ASN A 1 345 ? 1.486 20.407 -16.525 1.00 55.97 345 ASN A CA 1
ATOM 2642 C C . ASN A 1 345 ? 2.882 19.779 -16.673 1.00 55.97 345 ASN A C 1
ATOM 2644 O O . ASN A 1 345 ? 3.420 19.144 -15.765 1.00 55.97 345 ASN A O 1
ATOM 2648 N N . THR A 1 346 ? 3.494 19.923 -17.849 1.00 55.59 346 THR A N 1
ATOM 2649 C CA . THR A 1 346 ? 4.950 19.757 -18.007 1.00 55.59 346 THR A CA 1
ATOM 2650 C C . THR A 1 346 ? 5.640 21.070 -17.669 1.00 55.59 346 THR A C 1
ATOM 2652 O O . THR A 1 346 ? 5.119 22.138 -17.994 1.00 55.59 346 THR A O 1
ATOM 2655 N N . TRP A 1 347 ? 6.833 21.007 -17.078 1.00 46.16 347 TRP A N 1
ATOM 2656 C CA . TRP A 1 347 ? 7.727 22.159 -17.115 1.00 46.16 347 TRP A CA 1
ATOM 2657 C C . TRP A 1 347 ? 7.989 22.488 -18.584 1.00 46.16 347 TRP A C 1
ATOM 2659 O O . TRP A 1 347 ? 8.486 21.641 -19.325 1.00 46.16 347 TRP A O 1
ATOM 2669 N N . ILE A 1 348 ? 7.618 23.688 -19.034 1.00 44.16 348 ILE A N 1
ATOM 2670 C CA . ILE A 1 348 ? 8.138 24.162 -20.312 1.00 44.16 348 ILE A CA 1
ATOM 2671 C C . ILE A 1 348 ? 9.615 24.416 -20.047 1.00 44.16 348 ILE A C 1
ATOM 2673 O O . ILE A 1 348 ? 9.961 25.290 -19.254 1.00 44.16 348 ILE A O 1
ATOM 2677 N N . GLN A 1 349 ? 10.477 23.632 -20.688 1.00 36.34 349 GLN A N 1
ATOM 2678 C CA . GLN A 1 349 ? 11.908 23.894 -20.767 1.00 36.34 349 GLN A CA 1
ATOM 2679 C C . GLN A 1 349 ? 12.120 25.116 -21.682 1.00 36.34 349 GLN A C 1
ATOM 2681 O O . GLN A 1 349 ? 12.739 25.028 -22.732 1.00 36.34 349 GLN A O 1
ATOM 2686 N N . ASN A 1 350 ? 11.517 26.256 -21.335 1.00 37.88 350 ASN A N 1
ATOM 2687 C CA . ASN A 1 350 ? 11.874 27.539 -21.913 1.00 37.88 350 ASN A CA 1
ATOM 2688 C C . ASN A 1 350 ? 13.194 27.906 -21.249 1.00 37.88 350 ASN A C 1
ATOM 2690 O O . ASN A 1 350 ? 13.235 28.126 -20.038 1.00 37.88 350 ASN A O 1
ATOM 2694 N N . GLY A 1 351 ? 14.262 27.860 -22.042 1.00 30.03 351 GLY A N 1
ATOM 2695 C CA . GLY A 1 351 ? 15.622 28.118 -21.606 1.00 30.03 351 GLY A CA 1
ATOM 2696 C C . GLY A 1 351 ? 15.720 29.368 -20.739 1.00 30.03 351 GLY A C 1
ATOM 2697 O O . GLY A 1 351 ? 15.257 30.447 -21.105 1.00 30.03 351 GLY A O 1
ATOM 2698 N N . TYR A 1 352 ? 16.358 29.196 -19.589 1.00 30.55 352 TYR A N 1
ATOM 2699 C CA . TYR A 1 352 ? 17.314 30.188 -19.134 1.00 30.55 352 TYR A CA 1
ATOM 2700 C C . TYR A 1 352 ? 18.628 29.879 -19.864 1.00 30.55 352 TYR A C 1
ATOM 2702 O O . TYR A 1 352 ? 19.517 29.276 -19.273 1.00 30.55 352 TYR A O 1
ATOM 2710 N N . ASP A 1 353 ? 18.683 30.211 -21.153 1.00 32.38 353 ASP A N 1
ATOM 2711 C CA . ASP A 1 353 ? 19.936 30.470 -21.871 1.00 32.38 353 ASP A CA 1
ATOM 2712 C C . ASP A 1 353 ? 20.002 31.974 -22.158 1.00 32.38 353 ASP A C 1
ATOM 2714 O O . ASP A 1 353 ? 18.945 32.541 -22.541 1.00 32.38 353 ASP A O 1
#